Protein AF-0000000087120498 (afdb_homodimer)

Structure (mmCIF, N/CA/C/O backbone):
data_AF-0000000087120498-model_v1
#
loop_
_entity.id
_entity.type
_entity.pdbx_description
1 polymer 'N-acetyltransferase domain-containing protein'
#
loop_
_atom_site.group_PDB
_atom_site.id
_atom_site.type_symbol
_atom_site.label_atom_id
_atom_site.label_alt_id
_atom_site.label_comp_id
_atom_site.label_asym_id
_atom_site.label_entity_id
_atom_site.label_seq_id
_atom_site.pdbx_PDB_ins_code
_atom_site.Cartn_x
_atom_site.Cartn_y
_atom_site.Cartn_z
_atom_site.occupancy
_atom_site.B_iso_or_equiv
_atom_site.auth_seq_id
_atom_site.auth_comp_id
_atom_site.auth_asym_id
_atom_site.auth_atom_id
_atom_site.pdbx_PDB_model_num
ATOM 1 N N . MET A 1 1 ? 35.656 19.844 -9.898 1 31.48 1 MET A N 1
ATOM 2 C CA . MET A 1 1 ? 34.5 20.266 -9.133 1 31.48 1 MET A CA 1
ATOM 3 C C . MET A 1 1 ? 33.25 19.516 -9.578 1 31.48 1 MET A C 1
ATOM 5 O O . MET A 1 1 ? 32.812 19.641 -10.719 1 31.48 1 MET A O 1
ATOM 9 N N . THR A 1 2 ? 33 18.234 -9.344 1 41.09 2 THR A N 1
ATOM 10 C CA . THR A 1 2 ? 31.953 17.312 -9.797 1 41.09 2 THR A CA 1
ATOM 11 C C . THR A 1 2 ? 30.562 17.953 -9.664 1 41.09 2 THR A C 1
ATOM 13 O O . THR A 1 2 ? 30.156 18.344 -8.57 1 41.09 2 THR A O 1
ATOM 16 N N . THR A 1 3 ? 30.062 18.797 -10.43 1 45.28 3 THR A N 1
ATOM 17 C CA . THR A 1 3 ? 28.922 19.719 -10.445 1 45.28 3 THR A CA 1
ATOM 18 C C . THR A 1 3 ? 27.641 19 -10.062 1 45.28 3 THR A C 1
ATOM 20 O O . THR A 1 3 ? 27.172 18.125 -10.797 1 45.28 3 THR A O 1
ATOM 23 N N . ASP A 1 4 ? 27.391 18.609 -8.805 1 54.69 4 ASP A N 1
ATOM 24 C CA . ASP A 1 4 ? 26.25 17.938 -8.188 1 54.69 4 ASP A CA 1
ATOM 25 C C . ASP A 1 4 ? 24.922 18.531 -8.695 1 54.69 4 ASP A C 1
ATOM 27 O O . ASP A 1 4 ? 24.688 19.734 -8.547 1 54.69 4 ASP A O 1
ATOM 31 N N . THR A 1 5 ? 24.547 18.219 -9.789 1 66.06 5 THR A N 1
ATOM 32 C CA . THR A 1 5 ? 23.281 18.719 -10.352 1 66.06 5 THR A CA 1
ATOM 33 C C . THR A 1 5 ? 22.234 18.891 -9.266 1 66.06 5 THR A C 1
ATOM 35 O O . THR A 1 5 ? 21.906 17.938 -8.562 1 66.06 5 THR A O 1
ATOM 38 N N . PRO A 1 6 ? 21.875 20.141 -9.008 1 76.88 6 PRO A N 1
ATOM 39 C CA . PRO A 1 6 ? 20.953 20.422 -7.898 1 76.88 6 PRO A CA 1
ATOM 40 C C . PRO A 1 6 ? 19.641 19.656 -8.016 1 76.88 6 PRO A C 1
ATOM 42 O O . PRO A 1 6 ? 19.172 19.406 -9.125 1 76.88 6 PRO A O 1
ATOM 45 N N . VAL A 1 7 ? 19.234 19 -6.953 1 84.75 7 VAL A N 1
ATOM 46 C CA . VAL A 1 7 ? 17.906 18.391 -6.867 1 84.75 7 VAL A CA 1
ATOM 47 C C . VAL A 1 7 ? 16.828 19.469 -6.816 1 84.75 7 VAL A C 1
ATOM 49 O O . VAL A 1 7 ? 16.891 20.375 -5.996 1 84.75 7 VAL A O 1
ATOM 52 N N . GLN A 1 8 ? 15.977 19.469 -7.793 1 92.38 8 GLN A N 1
ATOM 53 C CA . GLN A 1 8 ? 14.828 20.359 -7.793 1 92.38 8 GLN A CA 1
ATOM 54 C C . GLN A 1 8 ? 13.586 19.672 -7.246 1 92.38 8 GLN A C 1
ATOM 56 O O . GLN A 1 8 ? 13.273 18.547 -7.645 1 92.38 8 GLN A O 1
ATOM 61 N N . VAL A 1 9 ? 12.891 20.328 -6.328 1 96.25 9 VAL A N 1
ATOM 62 C CA . VAL A 1 9 ? 11.68 19.766 -5.742 1 96.25 9 VAL A CA 1
ATOM 63 C C . VAL A 1 9 ? 10.469 20.609 -6.129 1 96.25 9 VAL A C 1
ATOM 65 O O . VAL A 1 9 ? 10.5 21.844 -6.012 1 96.25 9 VAL A O 1
ATOM 68 N N . THR A 1 10 ? 9.5 20.047 -6.68 1 97.5 10 THR A N 1
ATOM 69 C CA . THR A 1 10 ? 8.227 20.688 -6.98 1 97.5 10 THR A CA 1
ATOM 70 C C . THR A 1 10 ? 7.07 19.938 -6.332 1 97.5 10 THR A C 1
ATOM 72 O O . THR A 1 10 ? 7.211 18.766 -5.969 1 97.5 10 THR A O 1
ATOM 75 N N . VAL A 1 11 ? 5.98 20.594 -6.059 1 98.75 11 VAL A N 1
ATOM 76 C CA . VAL A 1 11 ? 4.785 19.984 -5.492 1 98.75 11 VAL A CA 1
ATOM 77 C C . VAL A 1 11 ? 3.656 20 -6.516 1 98.75 11 VAL A C 1
ATOM 79 O O . VAL A 1 11 ? 3.449 21 -7.203 1 98.75 11 VAL A O 1
ATOM 82 N N . ARG A 1 12 ? 2.998 18.938 -6.668 1 98.75 12 ARG A N 1
ATOM 83 C CA . ARG A 1 12 ? 1.86 18.859 -7.582 1 98.75 12 ARG A CA 1
ATOM 84 C C . ARG A 1 12 ? 0.748 17.984 -6.992 1 98.75 12 ARG A C 1
ATOM 86 O O . ARG A 1 12 ? 0.927 17.375 -5.941 1 98.75 12 ARG A O 1
ATOM 93 N N . GLN A 1 13 ? -0.377 18 -7.703 1 98.75 13 GLN A N 1
ATOM 94 C CA . GLN A 1 13 ? -1.522 17.188 -7.328 1 98.75 13 GLN A CA 1
ATOM 95 C C . GLN A 1 13 ? -1.186 15.695 -7.414 1 98.75 13 GLN A C 1
ATOM 97 O O . GLN A 1 13 ? -0.535 15.258 -8.367 1 98.75 13 GLN A O 1
ATOM 102 N N . TYR A 1 14 ? -1.675 14.953 -6.434 1 98.69 14 TYR A N 1
ATOM 103 C CA . TYR A 1 14 ? -1.582 13.5 -6.469 1 98.69 14 TYR A CA 1
ATOM 104 C C . TYR A 1 14 ? -2.295 12.938 -7.695 1 98.69 14 TYR A C 1
ATOM 106 O O . TYR A 1 14 ? -3.357 13.43 -8.086 1 98.69 14 TYR A O 1
ATOM 114 N N . ARG A 1 15 ? -1.697 11.898 -8.297 1 98.31 15 ARG A N 1
ATOM 115 C CA . ARG A 1 15 ? -2.312 11.062 -9.32 1 98.31 15 ARG A CA 1
ATOM 116 C C . ARG A 1 15 ? -2.273 9.594 -8.93 1 98.31 15 ARG A C 1
ATOM 118 O O . ARG A 1 15 ? -1.342 9.148 -8.258 1 98.31 15 ARG A O 1
ATOM 125 N N . PRO A 1 16 ? -3.266 8.82 -9.422 1 97.69 16 PRO A N 1
ATOM 126 C CA . PRO A 1 16 ? -3.318 7.41 -9.039 1 97.69 16 PRO A CA 1
ATOM 127 C C . PRO A 1 16 ? -2.021 6.668 -9.344 1 97.69 16 PRO A C 1
ATOM 129 O O . PRO A 1 16 ? -1.648 5.742 -8.625 1 97.69 16 PRO A O 1
ATOM 132 N N . GLU A 1 17 ? -1.26 7.09 -10.328 1 97.81 17 GLU A N 1
ATOM 133 C CA . GLU A 1 17 ? -0.013 6.43 -10.703 1 97.81 17 GLU A CA 1
ATOM 134 C C . GLU A 1 17 ? 1.067 6.648 -9.648 1 97.81 17 GLU A C 1
ATOM 136 O O . GLU A 1 17 ? 2.104 5.984 -9.664 1 97.81 17 GLU A O 1
ATOM 141 N N . ASP A 1 18 ? 0.826 7.555 -8.711 1 98.62 18 ASP A N 1
ATOM 142 C CA . ASP A 1 18 ? 1.783 7.855 -7.652 1 98.62 18 ASP A CA 1
ATOM 143 C C . ASP A 1 18 ? 1.666 6.852 -6.508 1 98.62 18 ASP A C 1
ATOM 145 O O . ASP A 1 18 ? 2.514 6.82 -5.613 1 98.62 18 ASP A O 1
ATOM 149 N N . HIS A 1 19 ? 0.674 6.031 -6.512 1 98.69 19 HIS A N 1
ATOM 150 C CA . HIS A 1 19 ? 0.199 5.387 -5.293 1 98.69 19 HIS A CA 1
ATOM 151 C C . HIS A 1 19 ? 1.227 4.398 -4.754 1 98.69 19 HIS A C 1
ATOM 153 O O . HIS A 1 19 ? 1.364 4.234 -3.539 1 98.69 19 HIS A O 1
ATOM 159 N N . ALA A 1 20 ? 1.965 3.748 -5.625 1 98.62 20 ALA A N 1
ATOM 160 C CA . ALA A 1 20 ? 2.979 2.812 -5.145 1 98.62 20 ALA A CA 1
ATOM 161 C C . ALA A 1 20 ? 4.016 3.521 -4.277 1 98.62 20 ALA A C 1
ATOM 163 O O . ALA A 1 20 ? 4.363 3.043 -3.197 1 98.62 20 ALA A O 1
ATOM 164 N N . THR A 1 21 ? 4.469 4.66 -4.762 1 98.31 21 THR A N 1
ATOM 165 C CA . THR A 1 21 ? 5.48 5.41 -4.027 1 98.31 21 THR A CA 1
ATOM 166 C C . THR A 1 21 ? 4.887 6.031 -2.766 1 98.31 21 THR A C 1
ATOM 168 O O . THR A 1 21 ? 5.539 6.066 -1.72 1 98.31 21 THR A O 1
ATOM 171 N N . VAL A 1 22 ? 3.678 6.508 -2.828 1 98.56 22 VAL A N 1
ATOM 172 C CA . VAL A 1 22 ? 2.971 7.039 -1.669 1 98.56 22 VAL A CA 1
ATOM 173 C C . VAL A 1 22 ? 2.865 5.965 -0.589 1 98.56 22 VAL A C 1
ATOM 175 O O . VAL A 1 22 ? 3.148 6.227 0.583 1 98.56 22 VAL A O 1
ATOM 178 N N . THR A 1 23 ? 2.502 4.734 -1.027 1 98.75 23 THR A N 1
ATOM 179 C CA . THR A 1 23 ? 2.42 3.602 -0.111 1 98.75 23 THR A CA 1
ATOM 180 C C . THR A 1 23 ? 3.773 3.336 0.545 1 98.75 23 THR A C 1
ATOM 182 O O . THR A 1 23 ? 3.857 3.184 1.766 1 98.75 23 THR A O 1
ATOM 185 N N . LYS A 1 24 ? 4.809 3.326 -0.224 1 98.5 24 LYS A N 1
ATOM 186 C CA . LYS A 1 24 ? 6.156 3.049 0.269 1 98.5 24 LYS A CA 1
ATOM 187 C C . LYS A 1 24 ? 6.602 4.105 1.277 1 98.5 24 LYS A C 1
ATOM 189 O O . LYS A 1 24 ? 7.086 3.771 2.359 1 98.5 24 LYS A O 1
ATOM 194 N N . ILE A 1 25 ? 6.426 5.359 0.95 1 98.25 25 ILE A N 1
ATOM 195 C CA . ILE A 1 25 ? 6.816 6.453 1.83 1 98.25 25 ILE A CA 1
ATOM 196 C C . ILE A 1 25 ? 6.027 6.371 3.135 1 98.25 25 ILE A C 1
ATOM 198 O O . ILE A 1 25 ? 6.586 6.547 4.219 1 98.25 25 ILE A O 1
ATOM 202 N N . PHE A 1 26 ? 4.707 6.074 3.039 1 98.56 26 PHE A N 1
ATOM 203 C CA . PHE A 1 26 ? 3.855 5.98 4.215 1 98.56 26 PHE A CA 1
ATOM 204 C C . PHE A 1 26 ? 4.348 4.883 5.152 1 98.56 26 PHE A C 1
ATOM 206 O O . PHE A 1 26 ? 4.551 5.125 6.344 1 98.56 26 PHE A O 1
ATOM 213 N N . ILE A 1 27 ? 4.617 3.711 4.605 1 98 27 ILE A N 1
ATOM 214 C CA . ILE A 1 27 ? 5.031 2.559 5.398 1 98 27 ILE A CA 1
ATOM 215 C C . ILE A 1 27 ? 6.367 2.852 6.078 1 98 27 ILE A C 1
ATOM 217 O O . ILE A 1 27 ? 6.504 2.684 7.293 1 98 27 ILE A O 1
ATOM 221 N N . GLU A 1 28 ? 7.32 3.314 5.336 1 96.12 28 GLU A N 1
ATOM 222 C CA . GLU A 1 28 ? 8.672 3.537 5.844 1 96.12 28 GLU A CA 1
ATOM 223 C C . GLU A 1 28 ? 8.695 4.656 6.883 1 96.12 28 GLU A C 1
ATOM 225 O O . GLU A 1 28 ? 9.492 4.629 7.816 1 96.12 28 GLU A O 1
ATOM 230 N N . SER A 1 29 ? 7.812 5.582 6.688 1 94.69 29 SER A N 1
ATOM 231 C CA . SER A 1 29 ? 7.75 6.699 7.625 1 94.69 29 SER A CA 1
ATOM 232 C C . SER A 1 29 ? 7.016 6.305 8.906 1 94.69 29 SER A C 1
ATOM 234 O O . SER A 1 29 ? 7.461 6.629 10.008 1 94.69 29 SER A O 1
ATOM 236 N N . LEU A 1 30 ? 5.871 5.586 8.82 1 93 30 LEU A N 1
ATOM 237 C CA . LEU A 1 30 ? 5.039 5.246 9.969 1 93 30 LEU A CA 1
ATOM 238 C C . LEU A 1 30 ? 5.762 4.281 10.906 1 93 30 LEU A C 1
ATOM 240 O O . LEU A 1 30 ? 5.648 4.387 12.125 1 93 30 LEU A O 1
ATOM 244 N N . ILE A 1 31 ? 6.555 3.346 10.359 1 85.06 31 ILE A N 1
ATOM 245 C CA . ILE A 1 31 ? 7.207 2.33 11.18 1 85.06 31 ILE A CA 1
ATOM 246 C C . ILE A 1 31 ? 8.336 2.965 11.984 1 85.06 31 ILE A C 1
ATOM 248 O O . ILE A 1 31 ? 8.773 2.406 12.992 1 85.06 31 ILE A O 1
ATOM 252 N N . ALA A 1 32 ? 8.789 4.098 11.586 1 82.69 32 ALA A N 1
ATOM 253 C CA . ALA A 1 32 ? 9.906 4.773 12.234 1 82.69 32 ALA A CA 1
ATOM 254 C C . ALA A 1 32 ? 9.422 5.672 13.367 1 82.69 32 ALA A C 1
ATOM 256 O O . ALA A 1 32 ? 10.227 6.203 14.141 1 82.69 32 ALA A O 1
ATOM 257 N N . VAL A 1 33 ? 8.125 5.77 13.555 1 83.81 33 VAL A N 1
ATOM 258 C CA . VAL A 1 33 ? 7.566 6.785 14.43 1 83.81 33 VAL A CA 1
ATOM 259 C C . VAL A 1 33 ? 7.734 6.363 15.891 1 83.81 33 VAL A C 1
ATOM 261 O O . VAL A 1 33 ? 7.789 7.207 16.781 1 83.81 33 VAL A O 1
ATOM 264 N N . ASP A 1 34 ? 7.672 5.012 16.094 1 85.81 34 ASP A N 1
ATOM 265 C CA . ASP A 1 34 ? 7.699 4.488 17.469 1 85.81 34 ASP A CA 1
ATOM 266 C C . ASP A 1 34 ? 8.578 3.244 17.562 1 85.81 34 ASP A C 1
ATOM 268 O O . ASP A 1 34 ? 8.391 2.285 16.812 1 85.81 34 ASP A O 1
ATOM 272 N N . GLU A 1 35 ? 9.492 3.209 18.516 1 82 35 GLU A N 1
ATOM 273 C CA . GLU A 1 35 ? 10.398 2.078 18.672 1 82 35 GLU A CA 1
ATOM 274 C C . GLU A 1 35 ? 9.922 1.135 19.781 1 82 35 GLU A C 1
ATOM 276 O O . GLU A 1 35 ? 10.539 0.094 20.016 1 82 35 GLU A O 1
ATOM 281 N N . ASN A 1 36 ? 8.883 1.576 20.438 1 86.94 36 ASN A N 1
ATOM 282 C CA . ASN A 1 36 ? 8.344 0.733 21.5 1 86.94 36 ASN A CA 1
ATOM 283 C C . ASN A 1 36 ? 7.699 -0.531 20.938 1 86.94 36 ASN A C 1
ATOM 285 O O . ASN A 1 36 ? 6.605 -0.475 20.375 1 86.94 36 ASN A O 1
ATOM 289 N N . LEU A 1 37 ? 8.219 -1.671 21.156 1 85.31 37 LEU A N 1
ATOM 290 C CA . LEU A 1 37 ? 7.801 -2.939 20.562 1 85.31 37 LEU A CA 1
ATOM 291 C C . LEU A 1 37 ? 6.512 -3.439 21.219 1 85.31 37 LEU A C 1
ATOM 293 O O . LEU A 1 37 ? 5.785 -4.238 20.609 1 85.31 37 LEU A O 1
ATOM 297 N N . GLU A 1 38 ? 6.359 -2.906 22.484 1 88 38 GLU A N 1
ATOM 298 C CA . GLU A 1 38 ? 5.184 -3.363 23.219 1 88 38 GLU A CA 1
ATOM 299 C C . GLU A 1 38 ? 3.898 -3.027 22.469 1 88 38 GLU A C 1
ATOM 301 O O . GLU A 1 38 ? 2.928 -3.783 22.516 1 88 38 GLU A O 1
ATOM 306 N N . TYR A 1 39 ? 3.902 -1.906 21.781 1 89.62 39 TYR A N 1
ATOM 307 C CA . TYR A 1 39 ? 2.676 -1.436 21.141 1 89.62 39 TYR A CA 1
ATOM 308 C C . TYR A 1 39 ? 2.793 -1.477 19.625 1 89.62 39 TYR A C 1
ATOM 310 O O . TYR A 1 39 ? 2.039 -0.801 18.922 1 89.62 39 TYR A O 1
ATOM 318 N N . ARG A 1 40 ? 3.689 -2.264 19.141 1 88.81 40 ARG A N 1
ATOM 319 C CA . ARG A 1 40 ? 3.906 -2.416 17.719 1 88.81 40 ARG A CA 1
ATOM 320 C C . ARG A 1 40 ? 2.621 -2.842 17.016 1 88.81 40 ARG A C 1
ATOM 322 O O . ARG A 1 40 ? 2.363 -2.432 15.875 1 88.81 40 ARG A O 1
ATOM 329 N N . TYR A 1 41 ? 1.82 -3.658 17.656 1 87.75 41 TYR A N 1
ATOM 330 C CA . TYR A 1 41 ? 0.59 -4.176 17.078 1 87.75 41 TYR A CA 1
ATOM 331 C C . TYR A 1 41 ? -0.385 -3.043 16.766 1 87.75 41 TYR A C 1
ATOM 333 O O . TYR A 1 41 ? -1.146 -3.115 15.797 1 87.75 41 TYR A O 1
ATOM 341 N N . LEU A 1 42 ? -0.431 -1.979 17.547 1 91.75 42 LEU A N 1
ATOM 342 C CA . LEU A 1 42 ? -1.304 -0.832 17.312 1 91.75 42 LEU A CA 1
ATOM 343 C C . LEU A 1 42 ? -0.917 -0.1 16.031 1 91.75 42 LEU A C 1
ATOM 345 O O . LEU A 1 42 ? -1.784 0.273 15.242 1 91.75 42 LEU A O 1
ATOM 349 N N . TRP A 1 43 ? 0.367 0.032 15.82 1 92.25 43 TRP A N 1
ATOM 350 C CA . TRP A 1 43 ? 0.873 0.724 14.633 1 92.25 43 TRP A CA 1
ATOM 351 C C . TRP A 1 43 ? 0.637 -0.105 13.375 1 92.25 43 TRP A C 1
ATOM 353 O O . TRP A 1 43 ? 0.331 0.442 12.312 1 92.25 43 TRP A O 1
ATOM 363 N N . GLU A 1 44 ? 0.819 -1.391 13.531 1 91.56 44 GLU A N 1
ATOM 364 C CA . GLU A 1 44 ? 0.551 -2.285 12.414 1 91.56 44 GLU A CA 1
ATOM 365 C C . GLU A 1 44 ? -0.922 -2.246 12.016 1 91.56 44 GLU A C 1
ATOM 367 O O . GLU A 1 44 ? -1.249 -2.227 10.828 1 91.56 44 GLU A O 1
ATOM 372 N N . GLU A 1 45 ? -1.782 -2.191 13.023 1 92.75 45 GLU A N 1
ATOM 373 C CA . GLU A 1 45 ? -3.213 -2.072 12.758 1 92.75 45 GLU A CA 1
ATOM 374 C C . GLU A 1 45 ? -3.539 -0.743 12.078 1 92.75 45 GLU A C 1
ATOM 376 O O . GLU A 1 45 ? -4.344 -0.695 11.148 1 92.75 45 GLU A O 1
ATOM 381 N N . ARG A 1 46 ? -2.957 0.265 12.539 1 94.38 46 ARG A N 1
ATOM 382 C CA . ARG A 1 46 ? -3.156 1.587 11.953 1 94.38 46 ARG A CA 1
ATOM 383 C C . ARG A 1 46 ? -2.676 1.622 10.5 1 94.38 46 ARG A C 1
ATOM 385 O O . ARG A 1 46 ? -3.354 2.17 9.633 1 94.38 46 ARG A O 1
ATOM 392 N N . LEU A 1 47 ? -1.501 1.043 10.266 1 96 47 LEU A N 1
ATOM 393 C CA . LEU A 1 47 ? -0.929 0.98 8.922 1 96 47 LEU A CA 1
ATOM 394 C C . LEU A 1 47 ? -1.878 0.275 7.961 1 96 47 LEU A C 1
ATOM 396 O O . LEU A 1 47 ? -2.199 0.81 6.898 1 96 47 LEU A O 1
ATOM 400 N N . ARG A 1 48 ? -2.363 -0.894 8.359 1 96 48 ARG A N 1
ATOM 401 C CA . ARG A 1 48 ? -3.285 -1.651 7.52 1 96 48 ARG A CA 1
ATOM 402 C C . ARG A 1 48 ? -4.586 -0.883 7.301 1 96 48 ARG A C 1
ATOM 404 O O . ARG A 1 48 ? -5.09 -0.817 6.18 1 96 48 ARG A O 1
ATOM 411 N N . GLY A 1 49 ? -5.109 -0.334 8.398 1 97 49 GLY A N 1
ATOM 412 C CA . GLY A 1 49 ? -6.34 0.438 8.312 1 97 49 GLY A CA 1
ATOM 413 C C . GLY A 1 49 ? -6.238 1.619 7.363 1 97 49 GLY A C 1
ATOM 414 O O . GLY A 1 49 ? -7.109 1.817 6.512 1 97 49 GLY A O 1
ATOM 415 N N . ASP A 1 50 ? -5.176 2.383 7.512 1 97.75 50 ASP A N 1
ATOM 416 C CA . ASP A 1 50 ? -4.996 3.576 6.691 1 97.75 50 ASP A CA 1
ATOM 417 C C . ASP A 1 50 ? -4.832 3.207 5.219 1 97.75 50 ASP A C 1
ATOM 419 O O . ASP A 1 50 ? -5.418 3.854 4.344 1 97.75 50 ASP A O 1
ATOM 423 N N . LEU A 1 51 ? -4.062 2.145 4.906 1 98.31 51 LEU A N 1
ATOM 424 C CA . LEU A 1 51 ? -3.768 1.746 3.535 1 98.31 51 LEU A CA 1
ATOM 425 C C . LEU A 1 51 ? -5 1.137 2.871 1 98.31 51 LEU A C 1
ATOM 427 O O . LEU A 1 51 ? -5.074 1.068 1.643 1 98.31 51 LEU A O 1
ATOM 431 N N . THR A 1 52 ? -6.004 0.685 3.65 1 98.06 52 THR A N 1
ATOM 432 C CA . THR A 1 52 ? -7.148 -0.003 3.062 1 98.06 52 THR A CA 1
ATOM 433 C C . THR A 1 52 ? -8.414 0.849 3.18 1 98.06 52 THR A C 1
ATOM 435 O O . THR A 1 52 ? -9.5 0.4 2.83 1 98.06 52 THR A O 1
ATOM 438 N N . THR A 1 53 ? -8.328 2.043 3.715 1 97.38 53 THR A N 1
ATOM 439 C CA . THR A 1 53 ? -9.477 2.936 3.791 1 97.38 53 THR A CA 1
ATOM 440 C C . THR A 1 53 ? -9.18 4.262 3.096 1 97.38 53 THR A C 1
ATOM 442 O O . THR A 1 53 ? -9.25 4.355 1.869 1 97.38 53 THR A O 1
ATOM 445 N N . ASP A 1 54 ? -8.523 5.191 3.832 1 96.81 54 ASP A N 1
ATOM 446 C CA . ASP A 1 54 ? -8.391 6.531 3.264 1 96.81 54 ASP A CA 1
ATOM 447 C C . ASP A 1 54 ? -7.371 6.547 2.127 1 96.81 54 ASP A C 1
ATOM 449 O O . ASP A 1 54 ? -7.633 7.113 1.063 1 96.81 54 ASP A O 1
ATOM 453 N N . LEU A 1 55 ? -6.199 5.84 2.324 1 98.19 55 LEU A N 1
ATOM 454 C CA . LEU A 1 55 ? -5.18 5.855 1.282 1 98.19 55 LEU A CA 1
ATOM 455 C C . LEU A 1 55 ? -5.566 4.938 0.129 1 98.19 55 LEU A C 1
ATOM 457 O O . LEU A 1 55 ? -4.988 5.023 -0.958 1 98.19 55 LEU A O 1
ATOM 461 N N . ALA A 1 56 ? -6.574 4.078 0.381 1 97.94 56 ALA A N 1
ATOM 462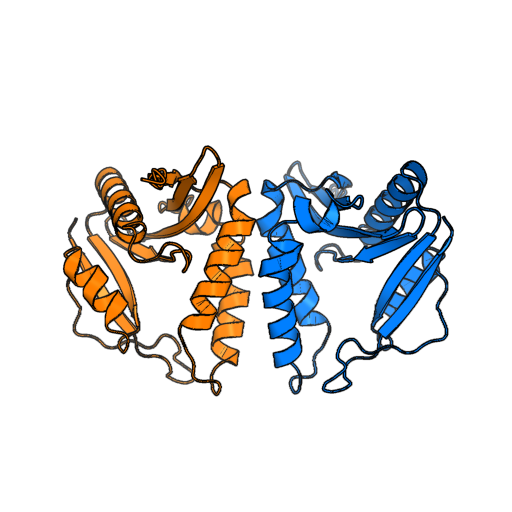 C CA . ALA A 1 56 ? -7.039 3.193 -0.686 1 97.94 56 ALA A CA 1
ATOM 463 C C . ALA A 1 56 ? -7.863 3.963 -1.715 1 97.94 56 ALA A C 1
ATOM 465 O O . ALA A 1 56 ? -8.062 3.49 -2.836 1 97.94 56 ALA A O 1
ATOM 466 N N . ASP A 1 57 ? -8.422 5.062 -1.342 1 97.62 57 ASP A N 1
ATOM 467 C CA . ASP A 1 57 ? -9.234 5.922 -2.199 1 97.62 57 ASP A CA 1
ATOM 468 C C . ASP A 1 57 ? -9.094 7.387 -1.803 1 97.62 57 ASP A C 1
ATOM 470 O O . ASP A 1 57 ? -9.992 7.965 -1.195 1 97.62 57 ASP A O 1
ATOM 474 N N . ILE A 1 58 ? -8.023 7.984 -2.262 1 98.31 58 ILE A N 1
ATOM 475 C CA . ILE A 1 58 ? -7.641 9.336 -1.867 1 98.31 58 ILE A CA 1
ATOM 476 C C . ILE A 1 58 ? -8.641 10.344 -2.436 1 98.31 58 ILE A C 1
ATOM 478 O O . ILE A 1 58 ? -8.969 11.336 -1.784 1 98.31 58 ILE A O 1
ATOM 482 N N . GLU A 1 59 ? -9.117 10.078 -3.627 1 97.69 59 GLU A N 1
ATOM 483 C CA . GLU A 1 59 ? -10.164 10.93 -4.191 1 97.69 59 GLU A CA 1
ATOM 484 C C . GLU A 1 59 ? -11.375 11 -3.268 1 97.69 59 GLU A C 1
ATOM 486 O O . GLU A 1 59 ? -11.844 12.094 -2.934 1 97.69 59 GLU A O 1
ATOM 491 N N . ALA A 1 60 ? -11.82 9.875 -2.787 1 97.44 60 ALA A N 1
ATOM 492 C CA . ALA A 1 60 ? -13.023 9.82 -1.967 1 97.44 60 ALA A CA 1
ATOM 493 C C . ALA A 1 60 ? -12.758 10.336 -0.557 1 97.44 60 ALA A C 1
ATOM 495 O O . ALA A 1 60 ? -13.625 10.945 0.067 1 97.44 60 ALA A O 1
ATOM 496 N N . SER A 1 61 ? -11.602 10.117 -0.051 1 97.81 61 SER A N 1
ATOM 497 C CA . SER A 1 61 ? -11.312 10.414 1.349 1 97.81 61 SER A CA 1
ATOM 498 C C . SER A 1 61 ? -10.891 11.875 1.528 1 97.81 61 SER A C 1
ATOM 500 O O . SER A 1 61 ? -11.141 12.469 2.58 1 97.81 61 SER A O 1
ATOM 502 N N . HIS A 1 62 ? -10.25 12.453 0.523 1 98.25 62 HIS A N 1
ATOM 503 C CA . HIS A 1 62 ? -9.648 13.766 0.705 1 98.25 62 HIS A CA 1
ATOM 504 C C . HIS A 1 62 ? -10.242 14.781 -0.267 1 98.25 62 HIS A C 1
ATOM 506 O O . HIS A 1 62 ? -10.773 15.812 0.153 1 98.25 62 HIS A O 1
ATOM 512 N N . VAL A 1 63 ? -10.289 14.445 -1.506 1 98.12 63 VAL A N 1
ATOM 513 C CA . VAL A 1 63 ? -10.555 15.438 -2.545 1 98.12 63 VAL A CA 1
ATOM 514 C C . VAL A 1 63 ? -12.055 15.711 -2.629 1 98.12 63 VAL A C 1
ATOM 516 O O . VAL A 1 63 ? -12.492 16.859 -2.494 1 98.12 63 VAL A O 1
ATOM 519 N N . ALA A 1 64 ? -12.844 14.656 -2.76 1 97.94 64 ALA A N 1
ATOM 520 C CA . ALA A 1 64 ? -14.281 14.781 -2.982 1 97.94 64 ALA A CA 1
ATOM 521 C C . ALA A 1 64 ? -14.953 15.531 -1.835 1 97.94 64 ALA A C 1
ATOM 523 O O . ALA A 1 64 ? -15.828 16.359 -2.062 1 97.94 64 ALA A O 1
ATOM 524 N N . PRO A 1 65 ? -14.547 15.359 -0.59 1 97.81 65 PRO A N 1
ATOM 525 C CA . PRO A 1 65 ? -15.195 16.062 0.519 1 97.81 65 PRO A CA 1
ATOM 526 C C . PRO A 1 65 ? -14.734 17.516 0.645 1 97.81 65 PRO A C 1
ATOM 528 O O . PRO A 1 65 ? -15.125 18.203 1.586 1 97.81 65 PRO A O 1
ATOM 531 N N . GLY A 1 66 ? -13.773 17.891 -0.171 1 98.31 66 GLY A N 1
ATOM 532 C CA . GLY A 1 66 ? -13.414 19.297 -0.19 1 98.31 66 GLY A CA 1
ATOM 533 C C . GLY A 1 66 ? -11.984 19.547 0.26 1 98.31 66 GLY A C 1
ATOM 534 O O . GLY A 1 66 ? -11.547 20.703 0.342 1 98.31 66 GLY A O 1
ATOM 535 N N . GLY A 1 67 ? -11.273 18.484 0.637 1 98.75 67 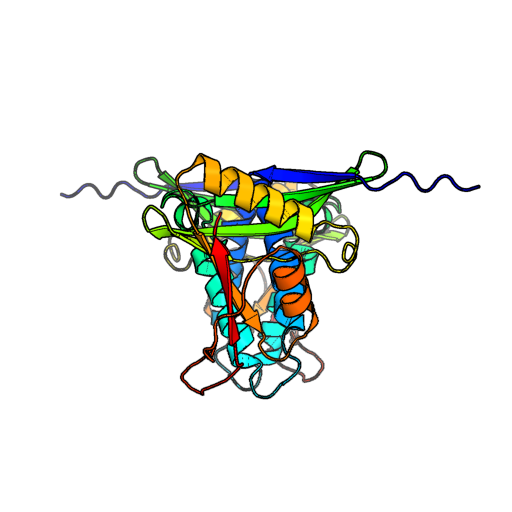GLY A N 1
ATOM 536 C CA . GLY A 1 67 ? -9.852 18.578 0.904 1 98.75 67 GLY A CA 1
ATOM 537 C C . GLY A 1 67 ? -8.992 18.359 -0.327 1 98.75 67 GLY A C 1
ATOM 538 O O . GLY A 1 67 ? -9.406 18.688 -1.443 1 98.75 67 GLY A O 1
ATOM 539 N N . ASN A 1 68 ? -7.766 17.891 -0.091 1 98.88 68 ASN A N 1
ATOM 540 C CA . ASN A 1 68 ? -6.852 17.672 -1.206 1 98.88 68 ASN A CA 1
ATOM 541 C C .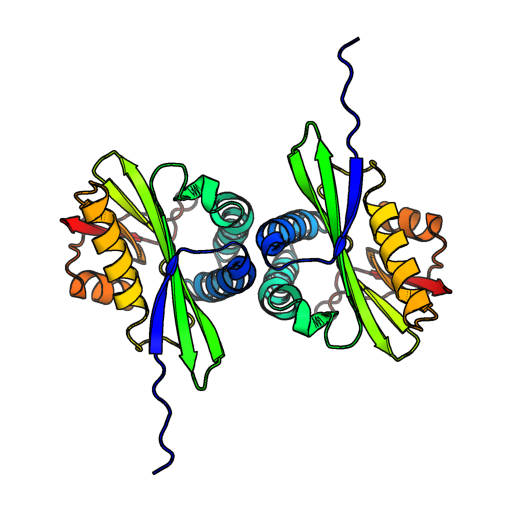 ASN A 1 68 ? -5.656 16.812 -0.795 1 98.88 68 ASN A C 1
ATOM 543 O O . ASN A 1 68 ? -5.527 16.453 0.373 1 98.88 68 ASN A O 1
ATOM 547 N N . PHE A 1 69 ? -4.891 16.453 -1.75 1 98.94 69 PHE A N 1
ATOM 548 C CA . PHE A 1 69 ? -3.723 15.609 -1.539 1 98.94 69 PHE A CA 1
ATOM 549 C C . PHE A 1 69 ? -2.641 15.906 -2.568 1 98.94 69 PHE A C 1
ATOM 551 O O . PHE A 1 69 ? -2.914 15.953 -3.77 1 98.94 69 PHE A O 1
ATOM 558 N N . TRP A 1 70 ? -1.412 16.188 -2.072 1 98.94 70 TRP A N 1
ATOM 559 C CA . TRP A 1 70 ? -0.31 16.562 -2.951 1 98.94 70 TRP A CA 1
ATOM 560 C C . TRP A 1 70 ? 0.881 15.625 -2.762 1 98.94 70 TRP A C 1
ATOM 562 O O . TRP A 1 70 ? 1.014 14.984 -1.718 1 98.94 70 TRP A O 1
ATOM 572 N N . VAL A 1 71 ? 1.704 15.586 -3.781 1 98.94 71 VAL A N 1
ATOM 573 C CA . VAL A 1 71 ? 2.99 14.898 -3.688 1 98.94 71 VAL A CA 1
ATOM 574 C C . VAL A 1 71 ? 4.113 15.867 -4.059 1 98.94 71 VAL A C 1
ATOM 576 O O . VAL A 1 71 ? 3.906 16.797 -4.832 1 98.94 71 VAL A O 1
ATOM 579 N N . ALA A 1 72 ? 5.227 15.703 -3.428 1 98.81 72 ALA A N 1
ATOM 580 C CA . ALA A 1 72 ? 6.461 16.375 -3.818 1 98.81 72 ALA A CA 1
ATOM 581 C C . ALA A 1 72 ? 7.281 15.516 -4.773 1 98.81 72 ALA A C 1
ATOM 583 O O . ALA A 1 72 ? 7.441 14.312 -4.547 1 98.81 72 ALA A O 1
ATOM 584 N N . VAL A 1 73 ? 7.75 16.109 -5.836 1 98.25 73 VAL A N 1
ATOM 585 C CA . VAL A 1 73 ? 8.531 15.406 -6.848 1 98.25 73 VAL A CA 1
ATOM 586 C C . VAL A 1 73 ? 9.945 15.977 -6.902 1 98.25 73 VAL A C 1
ATOM 588 O O . VAL A 1 73 ? 10.125 17.188 -7.078 1 98.25 73 VAL A O 1
ATOM 591 N N . ALA A 1 74 ? 10.898 15.141 -6.66 1 97 74 ALA A N 1
ATOM 592 C CA . ALA A 1 74 ? 12.297 15.516 -6.836 1 97 74 ALA A CA 1
ATOM 593 C C . ALA A 1 74 ? 12.797 15.133 -8.227 1 97 74 ALA A C 1
ATOM 595 O O . ALA A 1 74 ? 12.547 14.023 -8.695 1 97 74 ALA A O 1
ATOM 596 N N . THR A 1 75 ? 13.398 16.031 -8.906 1 94.31 75 THR A N 1
ATOM 597 C CA . THR A 1 75 ? 13.984 15.781 -10.227 1 94.31 75 THR A CA 1
ATOM 598 C C . THR A 1 75 ? 15.492 15.961 -10.188 1 94.31 75 THR A C 1
ATOM 600 O O . THR A 1 75 ? 15.992 17 -9.742 1 94.31 75 THR A O 1
ATOM 603 N N . THR A 1 76 ? 16.219 14.875 -10.539 1 89.25 76 THR A N 1
ATOM 604 C CA . THR A 1 76 ? 17.672 14.898 -10.664 1 89.25 76 THR A CA 1
ATOM 605 C C . THR A 1 76 ? 18.125 14.281 -11.984 1 89.25 76 THR A C 1
ATOM 607 O O . THR A 1 76 ? 17.719 13.164 -12.312 1 89.25 76 THR A O 1
ATOM 610 N N . LYS A 1 77 ? 18.906 14.906 -12.75 1 89.81 77 LYS A N 1
ATOM 611 C CA . LYS A 1 77 ? 19.453 14.438 -14.023 1 89.81 77 LYS A CA 1
ATOM 612 C C . LYS A 1 77 ? 18.344 13.898 -14.93 1 89.81 77 LYS A C 1
ATOM 614 O O . LYS A 1 77 ? 18.469 12.805 -15.484 1 89.81 77 LYS A O 1
ATOM 619 N N . GLY A 1 78 ? 17.203 14.617 -14.805 1 88.44 78 GLY A N 1
ATOM 620 C CA . GLY A 1 78 ? 16.125 14.312 -15.719 1 88.44 78 GLY A CA 1
ATOM 621 C C . GLY A 1 78 ? 15.219 13.195 -15.211 1 88.44 78 GLY A C 1
ATOM 622 O O . GLY A 1 78 ? 14.219 12.859 -15.859 1 88.44 78 GLY A O 1
ATOM 623 N N . ILE A 1 79 ? 15.508 12.688 -14.109 1 90.88 79 ILE A N 1
ATOM 624 C CA . ILE A 1 79 ? 14.68 11.633 -13.539 1 90.88 79 ILE A CA 1
ATOM 625 C C . ILE A 1 79 ? 13.859 12.195 -12.383 1 90.88 79 ILE A C 1
ATOM 627 O O . ILE A 1 79 ? 14.398 12.82 -11.469 1 90.88 79 ILE A O 1
ATOM 631 N N . SER A 1 80 ? 12.578 12 -12.484 1 95.12 80 SER A N 1
ATOM 632 C CA . SER A 1 80 ? 11.672 12.508 -11.461 1 95.12 80 SER A CA 1
ATOM 633 C C . SER A 1 80 ? 11.102 11.375 -10.609 1 95.12 80 SER A C 1
ATOM 635 O O . SER A 1 80 ? 10.781 10.305 -11.133 1 95.12 80 SER A O 1
ATOM 637 N N . ARG A 1 81 ? 11.055 11.656 -9.359 1 94.94 81 ARG A N 1
ATOM 638 C CA . ARG A 1 81 ? 10.484 10.68 -8.438 1 94.94 81 ARG A CA 1
ATOM 639 C C . ARG A 1 81 ? 9.672 11.375 -7.344 1 94.94 81 ARG A C 1
ATOM 641 O O . ARG A 1 81 ? 10.062 12.438 -6.859 1 94.94 81 ARG A O 1
ATOM 648 N N . VAL A 1 82 ? 8.578 10.797 -6.93 1 98.31 82 VAL A N 1
ATOM 649 C CA . VAL A 1 82 ? 7.828 11.273 -5.773 1 98.31 82 VAL A CA 1
ATOM 650 C C . VAL A 1 82 ? 8.633 11.039 -4.5 1 98.31 82 VAL A C 1
ATOM 652 O O . VAL A 1 82 ? 9.141 9.938 -4.27 1 98.31 82 VAL A O 1
ATOM 655 N N . VAL A 1 83 ? 8.773 12.094 -3.629 1 98.38 83 VAL A N 1
ATOM 656 C CA . VAL A 1 83 ? 9.648 11.969 -2.471 1 98.38 83 VAL A CA 1
ATOM 657 C C . VAL A 1 83 ? 8.922 12.438 -1.215 1 98.38 83 VAL A C 1
ATOM 659 O O . VAL A 1 83 ? 9.5 12.461 -0.125 1 98.38 83 VAL A O 1
ATOM 662 N N . GLY A 1 84 ? 7.691 12.82 -1.331 1 98.75 84 GLY A N 1
ATOM 663 C CA . GLY A 1 84 ? 6.914 13.266 -0.186 1 98.75 84 GLY A CA 1
ATOM 664 C C . GLY A 1 84 ? 5.438 13.406 -0.488 1 98.75 84 GLY A C 1
ATOM 665 O O . GLY A 1 84 ? 5.023 13.32 -1.646 1 98.75 84 GLY A O 1
ATOM 666 N N . MET A 1 85 ? 4.676 13.57 0.573 1 98.88 85 MET A N 1
ATOM 667 C CA . MET A 1 85 ? 3.227 13.68 0.428 1 98.88 85 MET A CA 1
ATOM 668 C C . MET A 1 85 ? 2.629 14.516 1.551 1 98.88 85 MET A C 1
ATOM 670 O O . MET A 1 85 ? 3.236 14.664 2.613 1 98.88 85 MET A O 1
ATOM 674 N N . THR A 1 86 ? 1.5 15.078 1.332 1 98.94 86 THR A N 1
ATOM 675 C CA . THR A 1 86 ? 0.677 15.703 2.361 1 98.94 86 THR A CA 1
ATOM 676 C C . THR A 1 86 ? -0.79 15.734 1.938 1 98.94 86 THR A C 1
ATOM 678 O O . THR A 1 86 ? -1.097 15.789 0.746 1 98.94 86 THR A O 1
ATOM 681 N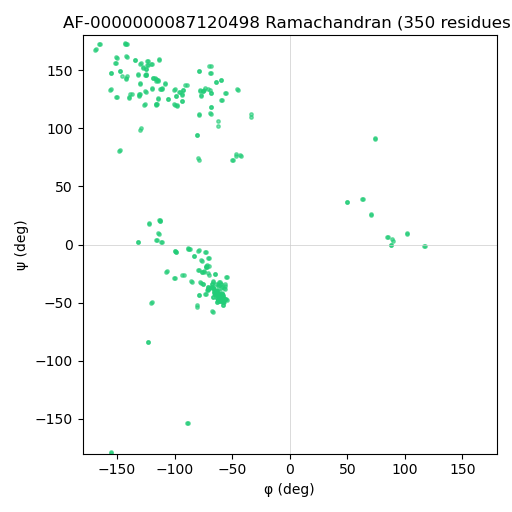 N . GLY A 1 87 ? -1.682 15.641 2.846 1 98.81 87 GLY A N 1
ATOM 682 C CA . GLY A 1 87 ? -3.115 15.703 2.605 1 98.81 87 GLY A CA 1
ATOM 683 C C . GLY A 1 87 ? -3.828 16.688 3.512 1 98.81 87 GLY A C 1
ATOM 684 O O . GLY A 1 87 ? -3.305 17.062 4.559 1 98.81 87 GLY A O 1
ATOM 685 N N . LEU A 1 88 ? -4.918 17.156 3.09 1 98.88 88 LEU A N 1
ATOM 686 C CA . LEU A 1 88 ? -5.809 18.031 3.852 1 98.88 88 LEU A CA 1
ATOM 687 C C . LEU A 1 88 ? -7.219 17.453 3.896 1 98.88 88 LEU A C 1
ATOM 689 O O . LEU A 1 88 ? -7.812 17.172 2.852 1 98.88 88 LEU A O 1
ATOM 693 N N . ILE A 1 89 ? -7.707 17.203 5.059 1 98.75 89 ILE A N 1
ATOM 694 C CA . ILE A 1 89 ? -9.109 16.859 5.273 1 98.75 89 ILE A CA 1
ATOM 695 C C . ILE A 1 89 ? -9.906 18.125 5.613 1 98.75 89 ILE A C 1
ATOM 697 O O . ILE A 1 89 ? -9.555 18.859 6.539 1 98.75 89 ILE A O 1
ATOM 701 N N . ARG A 1 90 ? -10.867 18.359 4.871 1 98.44 90 ARG A N 1
ATOM 702 C CA . ARG A 1 90 ? -11.727 19.484 5.203 1 98.44 90 ARG A CA 1
ATOM 703 C C . ARG A 1 90 ? -12.703 19.125 6.312 1 98.44 90 ARG A C 1
ATOM 705 O O . ARG A 1 90 ? -13.633 18.328 6.094 1 98.44 90 ARG A O 1
ATOM 712 N N . VAL A 1 91 ? -12.547 19.672 7.422 1 97.81 91 VAL A N 1
ATOM 713 C CA . VAL A 1 91 ? -13.352 19.312 8.586 1 97.81 91 VAL A CA 1
ATOM 714 C C . VAL A 1 91 ? -14.578 20.219 8.672 1 97.81 91 VAL A C 1
ATOM 716 O O . VAL A 1 91 ? -15.586 19.859 9.297 1 97.81 91 VAL A O 1
ATOM 719 N N . SER A 1 92 ? -14.508 21.391 8.141 1 98.06 92 SER A N 1
ATOM 720 C CA . SER A 1 92 ? -15.594 22.344 8 1 98.06 92 SER A CA 1
ATOM 721 C C . SER A 1 92 ? -15.344 23.312 6.852 1 98.06 92 SER A C 1
ATOM 723 O O . SER A 1 92 ? -14.352 23.188 6.133 1 98.06 92 SER A O 1
ATOM 725 N N . GLU A 1 93 ? -16.219 24.188 6.672 1 97.5 93 GLU A N 1
ATOM 726 C CA . GLU A 1 93 ? -16.062 25.156 5.598 1 97.5 93 GLU A CA 1
ATOM 727 C C . GLU A 1 93 ? -14.758 25.938 5.734 1 97.5 93 GLU A C 1
ATOM 729 O O . GLU A 1 93 ? -14.094 26.234 4.734 1 97.5 93 GLU A O 1
ATOM 734 N N . ALA A 1 94 ? -14.359 26.266 6.965 1 98.56 94 ALA A N 1
ATOM 735 C CA . ALA A 1 94 ? -13.25 27.203 7.152 1 98.56 94 ALA A CA 1
ATOM 736 C C . ALA A 1 94 ? -12.062 26.5 7.828 1 98.56 94 ALA A C 1
ATOM 738 O O . ALA A 1 94 ? -11.07 27.156 8.164 1 98.56 94 ALA A O 1
ATOM 739 N N . VAL A 1 95 ? -12.164 25.188 8.07 1 98.81 95 VAL A N 1
ATOM 740 C CA . VAL A 1 95 ? -11.125 24.531 8.844 1 98.81 95 VAL A CA 1
ATOM 741 C C . VAL A 1 95 ? -10.656 23.266 8.117 1 98.81 95 VAL A C 1
ATOM 743 O O . VAL A 1 95 ? -11.484 22.484 7.648 1 98.81 95 VAL A O 1
ATOM 746 N N . GLY A 1 96 ? -9.367 23.125 7.953 1 98.81 96 GLY A N 1
ATOM 747 C CA . GLY A 1 96 ? -8.773 21.922 7.398 1 98.81 96 GLY A CA 1
ATOM 748 C C . GLY A 1 96 ? -7.82 21.234 8.359 1 98.81 96 GLY A C 1
ATOM 749 O O . GLY A 1 96 ? -7.145 21.891 9.156 1 98.81 96 GLY A O 1
ATOM 750 N N . GLU A 1 97 ? -7.816 19.953 8.336 1 98.94 97 GLU A N 1
ATOM 751 C CA . GLU A 1 97 ? -6.836 19.156 9.078 1 98.94 97 GLU A CA 1
ATOM 752 C C . GLU A 1 97 ? -5.715 18.672 8.164 1 98.94 97 GLU A C 1
ATOM 754 O O . GLU A 1 97 ? -5.973 18 7.164 1 98.94 97 GLU A O 1
ATOM 759 N N . VAL A 1 98 ? -4.508 19.078 8.516 1 98.88 98 VAL A N 1
ATOM 760 C CA . VAL A 1 98 ? -3.328 18.609 7.789 1 98.88 98 VAL A CA 1
ATOM 761 C C . VAL A 1 98 ? -2.994 17.172 8.211 1 98.88 98 VAL A C 1
ATOM 763 O O . VAL A 1 98 ? -2.902 16.875 9.406 1 98.88 98 VAL A O 1
ATOM 766 N N . ARG A 1 99 ? -2.848 16.312 7.172 1 97.62 99 ARG A N 1
ATOM 767 C CA . ARG A 1 99 ? -2.533 14.898 7.418 1 97.62 99 ARG A CA 1
ATOM 768 C C . ARG A 1 99 ? -1.424 14.422 6.488 1 97.62 99 ARG A C 1
ATOM 770 O O . ARG A 1 99 ? -1.177 15.023 5.441 1 97.62 99 ARG A O 1
ATOM 777 N N . ARG A 1 100 ? -0.782 13.375 6.879 1 97.38 100 ARG A N 1
ATOM 778 C CA . ARG A 1 100 ? 0.083 12.586 6.008 1 97.38 100 ARG A CA 1
ATOM 779 C C . ARG A 1 100 ? 1.266 13.414 5.516 1 97.38 100 ARG A C 1
ATOM 781 O O . ARG A 1 100 ? 1.577 13.414 4.32 1 97.38 100 ARG A O 1
ATOM 788 N N . VAL A 1 101 ? 1.78 14.203 6.398 1 98.25 101 VAL A N 1
ATOM 789 C CA . VAL A 1 101 ? 2.994 14.93 6.039 1 98.25 101 VAL A CA 1
ATOM 790 C C . VAL A 1 101 ? 4.207 14.016 6.188 1 98.25 101 VAL A C 1
ATOM 792 O O . VAL A 1 101 ? 4.789 13.922 7.27 1 98.25 101 VAL A O 1
ATOM 795 N N . TYR A 1 102 ? 4.59 13.398 5.105 1 98.12 102 TYR A N 1
ATOM 796 C CA . TYR A 1 102 ? 5.715 12.469 5.102 1 98.12 102 TYR A CA 1
ATOM 797 C C . TYR A 1 102 ? 6.688 12.797 3.975 1 98.12 102 TYR A C 1
ATOM 799 O O . TYR A 1 102 ? 6.273 13.141 2.867 1 98.12 102 TYR A O 1
ATOM 807 N N . VAL A 1 103 ? 7.934 12.734 4.266 1 97.88 103 VAL A N 1
ATOM 808 C CA . VAL A 1 103 ? 9.008 12.938 3.299 1 97.88 103 VAL A CA 1
ATOM 809 C C . VAL A 1 103 ? 9.953 11.734 3.309 1 97.88 103 VAL A C 1
ATOM 811 O O . VAL A 1 103 ? 10.289 11.211 4.375 1 97.88 103 VAL A O 1
ATOM 814 N N . ASP A 1 104 ? 10.258 11.227 2.119 1 96.62 104 ASP A N 1
ATOM 815 C CA . ASP A 1 104 ? 11.281 10.195 1.992 1 96.62 104 ASP A CA 1
ATOM 816 C C . ASP A 1 104 ? 12.516 10.547 2.818 1 96.62 104 ASP A C 1
ATOM 818 O O . ASP A 1 104 ? 13.023 11.664 2.74 1 96.62 104 ASP A O 1
ATOM 822 N N . GLN A 1 105 ? 12.992 9.641 3.529 1 92.81 105 GLN A N 1
ATOM 823 C CA . GLN A 1 105 ? 14.086 9.883 4.469 1 92.81 105 GLN A CA 1
ATOM 824 C C . GLN A 1 105 ? 15.336 10.375 3.746 1 92.81 105 GLN A C 1
ATOM 826 O O . GLN A 1 105 ? 16.094 11.172 4.289 1 92.81 105 GLN A O 1
ATOM 831 N N . THR A 1 106 ? 15.523 9.914 2.545 1 90.56 106 THR A N 1
ATOM 832 C CA . THR A 1 106 ? 16.703 10.281 1.776 1 90.56 106 THR A CA 1
ATOM 833 C C . THR A 1 106 ? 16.609 11.727 1.296 1 90.56 106 THR A C 1
ATOM 835 O O . THR A 1 106 ? 17.594 12.281 0.794 1 90.56 106 THR A O 1
ATOM 838 N N . CYS A 1 107 ? 15.469 12.344 1.518 1 92.69 107 CYS A N 1
ATOM 839 C CA . CYS A 1 107 ? 15.258 13.703 1.03 1 92.69 107 CYS A CA 1
ATOM 840 C C . CYS A 1 107 ? 14.914 14.648 2.178 1 92.69 107 CYS A C 1
ATOM 842 O O . CYS A 1 107 ? 14.344 15.719 1.957 1 92.69 107 CYS A O 1
ATOM 844 N N . HIS A 1 108 ? 15.211 14.211 3.371 1 89.88 108 HIS A N 1
ATOM 845 C CA . HIS A 1 108 ? 15.008 15.078 4.527 1 89.88 108 HIS A CA 1
ATOM 846 C C . HIS A 1 108 ? 15.977 16.25 4.508 1 89.88 108 HIS A C 1
ATOM 848 O O . HIS A 1 108 ? 17.062 16.172 3.914 1 89.88 108 HIS A O 1
ATOM 854 N N . ARG A 1 109 ? 15.57 17.359 5 1 88.31 109 ARG A N 1
ATOM 855 C CA . ARG A 1 109 ? 16.391 18.562 5.176 1 88.31 109 ARG A CA 1
ATOM 856 C C . ARG A 1 109 ? 16.719 19.188 3.828 1 88.31 109 ARG A C 1
ATOM 858 O O . ARG A 1 109 ? 17.781 19.812 3.676 1 88.31 109 ARG A O 1
ATOM 865 N N . MET A 1 110 ? 15.844 18.906 2.885 1 89.88 110 MET A N 1
ATOM 866 C CA . MET A 1 110 ? 16 19.484 1.559 1 89.88 110 MET A CA 1
ATOM 867 C C . MET A 1 110 ? 14.867 20.453 1.251 1 89.88 110 MET A C 1
ATOM 869 O O . MET A 1 110 ? 14.664 20.844 0.098 1 89.88 110 MET A O 1
ATOM 873 N N . GLY A 1 111 ? 14.086 20.719 2.301 1 95.06 111 GLY A N 1
ATOM 874 C CA . GLY A 1 111 ? 13.008 21.688 2.158 1 95.06 111 GLY A CA 1
ATOM 875 C C . GLY A 1 111 ? 11.734 21.094 1.6 1 95.06 111 GLY A C 1
ATOM 876 O O . GLY A 1 111 ? 10.789 21.812 1.285 1 95.06 111 GLY A O 1
ATOM 877 N N . VAL A 1 112 ? 11.656 19.828 1.43 1 97.62 112 VAL A N 1
ATOM 878 C CA . VAL A 1 112 ? 10.508 19.141 0.839 1 97.62 112 VAL A CA 1
ATOM 879 C C . VAL A 1 112 ? 9.258 19.391 1.683 1 97.62 112 VAL A C 1
ATOM 881 O O . VAL A 1 112 ? 8.211 19.781 1.154 1 97.62 112 VAL A O 1
ATOM 884 N N . GLY A 1 113 ? 9.375 19.25 3.004 1 98.31 113 GLY A N 1
ATOM 885 C CA . GLY A 1 113 ? 8.258 19.469 3.9 1 98.31 113 GLY A CA 1
ATOM 886 C C . GLY A 1 113 ? 7.711 20.891 3.83 1 98.31 113 GLY A C 1
ATOM 887 O O . GLY A 1 113 ? 6.496 21.094 3.795 1 98.31 113 GLY A O 1
ATOM 888 N N . ARG A 1 114 ? 8.609 21.812 3.809 1 98.31 114 ARG A N 1
ATOM 889 C CA . ARG A 1 114 ? 8.227 23.219 3.736 1 98.31 114 ARG A CA 1
ATOM 890 C C . ARG A 1 114 ? 7.453 23.5 2.453 1 98.31 114 ARG A C 1
ATOM 892 O O . ARG A 1 114 ? 6.48 24.266 2.467 1 98.31 114 ARG A O 1
ATOM 899 N N . LYS A 1 115 ? 7.926 22.953 1.371 1 98.56 115 LYS A N 1
ATOM 900 C CA . LYS A 1 115 ? 7.266 23.156 0.085 1 98.56 115 LYS A CA 1
ATOM 901 C C . LYS A 1 115 ? 5.875 22.531 0.07 1 98.56 115 LYS A C 1
ATOM 903 O O . LYS A 1 115 ? 4.934 23.109 -0.469 1 98.56 115 LYS A O 1
ATOM 908 N N . LEU A 1 116 ? 5.773 21.344 0.615 1 98.88 116 LEU A N 1
ATOM 909 C CA . LEU A 1 116 ? 4.477 20.688 0.715 1 98.88 116 LEU A CA 1
ATOM 910 C C . LEU A 1 116 ? 3.498 21.531 1.527 1 98.88 116 LEU A C 1
ATOM 912 O O . LEU A 1 116 ? 2.365 21.766 1.097 1 98.88 116 LEU A O 1
ATOM 916 N N . MET A 1 117 ? 3.955 22.016 2.693 1 98.88 117 MET A N 1
ATOM 917 C CA . MET A 1 117 ? 3.098 22.797 3.578 1 98.88 117 MET A CA 1
ATOM 918 C C . MET A 1 117 ? 2.721 24.125 2.932 1 98.88 117 MET A C 1
ATOM 920 O O . MET A 1 117 ? 1.587 24.578 3.072 1 98.88 117 MET A O 1
ATOM 924 N N . ALA A 1 118 ? 3.67 24.703 2.238 1 98.81 118 ALA A N 1
ATOM 925 C CA . ALA A 1 118 ? 3.381 25.953 1.534 1 98.81 118 ALA A CA 1
ATOM 926 C C . ALA A 1 118 ? 2.279 25.75 0.497 1 98.81 118 ALA A C 1
ATOM 928 O O . ALA A 1 118 ? 1.376 26.578 0.375 1 98.81 118 ALA A O 1
ATOM 929 N N . GLN A 1 119 ? 2.387 24.703 -0.273 1 98.88 119 GLN A N 1
ATOM 930 C CA . GLN A 1 119 ? 1.369 24.375 -1.266 1 98.88 119 GLN A CA 1
ATOM 931 C C . GLN A 1 119 ? 0.012 24.141 -0.607 1 98.88 119 GLN A C 1
ATOM 933 O O . GLN A 1 119 ? -1.009 24.641 -1.087 1 98.88 119 GLN A O 1
ATOM 938 N N . LEU A 1 120 ? 0.02 23.359 0.463 1 98.94 120 LEU A N 1
ATOM 939 C CA . LEU A 1 120 ? -1.206 23.062 1.193 1 98.94 120 LEU A CA 1
ATOM 940 C C . LEU A 1 120 ? -1.861 24.328 1.709 1 98.94 120 LEU A C 1
ATOM 942 O O . LEU A 1 120 ? -3.068 24.531 1.547 1 98.94 120 LEU A O 1
ATOM 946 N N . GLU A 1 121 ? -1.093 25.203 2.285 1 98.88 121 GLU A N 1
ATOM 947 C CA . GLU A 1 121 ? -1.62 26.453 2.844 1 98.88 121 GLU A CA 1
ATOM 948 C C . GLU A 1 121 ? -2.154 27.375 1.746 1 98.88 121 GLU A C 1
ATOM 950 O O . GLU A 1 121 ? -3.219 27.969 1.897 1 98.88 121 GLU A O 1
ATOM 955 N N . SER A 1 122 ? -1.376 27.516 0.674 1 98.81 122 SER A N 1
ATOM 956 C CA . SER A 1 122 ? -1.797 28.359 -0.441 1 98.81 122 SER A CA 1
ATOM 957 C C . SER A 1 122 ? -3.131 27.891 -1.015 1 98.81 122 SER A C 1
ATOM 959 O O . SER A 1 122 ? -4.043 28.688 -1.211 1 98.81 122 SER A O 1
ATOM 961 N N . TRP A 1 123 ? -3.217 26.609 -1.279 1 98.88 123 TRP A N 1
ATOM 962 C CA . TRP A 1 123 ? -4.457 26.047 -1.787 1 98.88 123 TRP A CA 1
ATOM 963 C C . TRP A 1 123 ? -5.602 26.266 -0.803 1 98.88 123 TRP A C 1
ATOM 965 O O . TRP A 1 123 ? -6.719 26.594 -1.204 1 98.88 123 TRP A O 1
ATOM 975 N N . SER A 1 124 ? -5.328 26.016 0.459 1 98.81 124 SER A N 1
ATOM 976 C CA . SER A 1 124 ? -6.332 26.172 1.506 1 98.81 124 SER A CA 1
ATOM 977 C C . SER A 1 124 ? -6.918 27.578 1.507 1 98.81 124 SER A C 1
ATOM 979 O O . SER A 1 124 ? -8.141 27.75 1.521 1 98.81 124 SER A O 1
ATOM 981 N N . ARG A 1 125 ? -6.09 28.609 1.433 1 98.44 125 ARG A N 1
ATOM 982 C CA . ARG A 1 125 ? -6.531 30 1.385 1 98.44 125 ARG A CA 1
ATOM 983 C C . ARG A 1 125 ? -7.441 30.25 0.186 1 98.44 125 ARG A C 1
ATOM 985 O O . ARG A 1 125 ? -8.492 30.875 0.316 1 98.44 125 ARG A O 1
ATOM 992 N N . GLN A 1 126 ? -7.035 29.672 -0.892 1 98.44 126 GLN A N 1
ATOM 993 C CA . GLN A 1 126 ? -7.754 29.891 -2.145 1 98.44 126 GLN A CA 1
ATOM 994 C C . GLN A 1 126 ? -9.102 29.172 -2.135 1 98.44 126 GLN A C 1
ATOM 996 O O . GLN A 1 126 ? -9.977 29.469 -2.947 1 98.44 126 GLN A O 1
ATOM 1001 N N . ASN A 1 127 ? -9.242 28.234 -1.238 1 98.19 127 ASN A N 1
ATOM 1002 C CA . ASN A 1 127 ? -10.461 27.438 -1.219 1 98.19 127 ASN A CA 1
ATOM 1003 C C . ASN A 1 127 ? -11.289 27.703 0.035 1 98.19 127 ASN A C 1
ATOM 1005 O O . ASN A 1 127 ? -12.039 26.844 0.487 1 98.19 127 ASN A O 1
ATOM 1009 N N . GLY A 1 128 ? -11.078 28.812 0.704 1 98.12 128 GLY A N 1
ATOM 1010 C CA . GLY A 1 128 ? -11.961 29.328 1.733 1 98.12 128 GLY A CA 1
ATOM 1011 C C . GLY A 1 128 ? -11.625 28.828 3.121 1 98.12 128 GLY A C 1
ATOM 1012 O O . GLY A 1 128 ? -12.359 29.078 4.078 1 98.12 128 GLY A O 1
ATOM 1013 N N . ILE A 1 129 ? -10.609 28.094 3.256 1 98.69 129 ILE A N 1
ATOM 1014 C CA . ILE A 1 129 ? -10.172 27.625 4.566 1 98.69 129 ILE A CA 1
ATOM 1015 C C . ILE A 1 129 ? -9.445 28.75 5.301 1 98.69 129 ILE A C 1
ATOM 1017 O O . ILE A 1 129 ? -8.578 29.406 4.734 1 98.69 129 ILE A O 1
ATOM 1021 N N . LYS A 1 130 ? -9.773 28.953 6.516 1 98.75 130 LYS A N 1
ATOM 1022 C CA . LYS A 1 130 ? -9.25 30.094 7.277 1 98.75 130 LYS A CA 1
ATOM 1023 C C . LYS A 1 130 ? -8.219 29.625 8.305 1 98.75 130 LYS A C 1
ATOM 1025 O O . LYS A 1 130 ? -7.418 30.438 8.789 1 98.75 130 LYS A O 1
ATOM 1030 N N . SER A 1 131 ? -8.328 28.375 8.664 1 98.81 131 SER A N 1
ATOM 1031 C CA . SER A 1 131 ? -7.371 27.828 9.617 1 98.81 131 SER A CA 1
ATOM 1032 C C . SER A 1 131 ? -7.102 26.344 9.328 1 98.81 131 SER A C 1
ATOM 1034 O O . SER A 1 131 ? -7.969 25.641 8.812 1 98.81 131 SER A O 1
ATOM 1036 N N . VAL A 1 132 ? -5.926 25.922 9.625 1 98.88 132 VAL A N 1
ATOM 1037 C CA . VAL A 1 132 ? -5.555 24.516 9.523 1 98.88 132 VAL A CA 1
ATOM 1038 C C . VAL A 1 132 ? -4.957 24.047 10.844 1 98.88 132 VAL A C 1
ATOM 1040 O O . VAL A 1 132 ? -4.422 24.844 11.617 1 98.88 132 VAL A O 1
ATOM 1043 N N . PHE A 1 133 ? -5.098 22.797 11.078 1 98.81 133 PHE A N 1
ATOM 1044 C CA . PHE A 1 133 ? -4.492 22.203 12.266 1 98.81 133 PHE A CA 1
ATOM 1045 C C . PHE A 1 133 ? -3.951 20.812 11.969 1 98.81 133 PHE A C 1
ATOM 1047 O O . PHE A 1 133 ? -4.238 20.234 10.914 1 98.81 133 PHE A O 1
ATOM 1054 N N . LEU A 1 134 ? -3.113 20.375 12.812 1 98.62 134 LEU A N 1
ATOM 1055 C CA . LEU A 1 134 ? -2.584 19.016 12.766 1 98.62 134 LEU A CA 1
ATOM 1056 C C . LEU A 1 134 ? -2.213 18.516 14.156 1 98.62 134 LEU A C 1
ATOM 1058 O O . LEU A 1 134 ? -2.178 19.312 15.109 1 98.62 134 LEU A O 1
ATOM 1062 N N . THR A 1 135 ? -2.104 17.266 14.266 1 97.69 135 THR A N 1
ATOM 1063 C CA . THR A 1 135 ? -1.546 16.656 15.469 1 97.69 135 THR A CA 1
ATOM 1064 C C . THR A 1 135 ? -0.259 15.906 15.148 1 97.69 135 THR A C 1
ATOM 1066 O O . THR A 1 135 ? -0.091 15.398 14.039 1 97.69 135 THR A O 1
ATOM 1069 N N . THR A 1 136 ? 0.659 15.977 16.062 1 96.56 136 THR A N 1
ATOM 1070 C CA . THR A 1 136 ? 1.928 15.281 15.898 1 96.56 136 THR A CA 1
ATOM 1071 C C . THR A 1 136 ? 2.422 14.734 17.234 1 96.56 136 THR A C 1
ATOM 1073 O O . THR A 1 136 ? 1.798 14.961 18.266 1 96.56 136 THR A O 1
ATOM 1076 N N . ASN A 1 137 ? 3.48 13.969 17.188 1 94.69 137 ASN A N 1
ATOM 1077 C CA . ASN A 1 137 ? 4.059 13.352 18.375 1 94.69 137 ASN A CA 1
ATOM 1078 C C . ASN A 1 137 ? 4.488 14.398 19.406 1 94.69 137 ASN A C 1
ATOM 1080 O O . ASN A 1 137 ? 5.352 15.234 19.125 1 94.69 137 ASN A O 1
ATOM 1084 N N . ALA A 1 138 ? 3.957 14.25 20.609 1 95 138 ALA A N 1
ATOM 1085 C CA . ALA A 1 138 ? 4.234 15.219 21.672 1 95 138 ALA A CA 1
ATOM 1086 C C . ALA A 1 138 ? 5.676 15.117 22.141 1 95 138 ALA A C 1
ATOM 1088 O O . ALA A 1 138 ? 6.242 16.094 22.656 1 95 138 ALA A O 1
ATOM 1089 N N . THR A 1 139 ? 6.246 13.953 21.969 1 91.94 139 THR A N 1
ATOM 1090 C CA . THR A 1 139 ? 7.555 13.703 22.562 1 91.94 139 THR A CA 1
ATOM 1091 C C . THR A 1 139 ? 8.664 13.891 21.531 1 91.94 139 THR A C 1
ATOM 1093 O O . THR A 1 139 ? 9.852 13.773 21.859 1 91.94 139 THR A O 1
ATOM 1096 N N . ASP A 1 140 ? 8.344 14.102 20.312 1 92.62 140 ASP A N 1
ATOM 1097 C CA . ASP A 1 140 ? 9.32 14.328 19.266 1 92.62 140 ASP A CA 1
ATOM 1098 C C . ASP A 1 140 ? 9.492 15.82 18.984 1 92.62 140 ASP A C 1
ATOM 1100 O O . ASP A 1 140 ? 8.562 16.484 18.516 1 92.62 140 ASP A O 1
ATOM 1104 N N . ASP A 1 141 ? 10.664 16.344 19.172 1 94.44 141 ASP A N 1
ATOM 1105 C CA . ASP A 1 141 ? 10.906 17.766 19.047 1 94.44 141 ASP A CA 1
ATOM 1106 C C . ASP A 1 141 ? 11.031 18.172 17.578 1 94.44 141 ASP A C 1
ATOM 1108 O O . ASP A 1 141 ? 10.828 19.344 17.219 1 94.44 141 ASP A O 1
ATOM 1112 N N . ARG A 1 142 ? 11.336 17.297 16.766 1 93.62 142 ARG A N 1
ATOM 1113 C CA . ARG A 1 142 ? 11.617 17.641 15.375 1 93.62 142 ARG A CA 1
ATOM 1114 C C . ARG A 1 142 ? 10.367 18.141 14.664 1 93.62 142 ARG A C 1
ATOM 1116 O O . ARG A 1 142 ? 10.344 19.25 14.133 1 93.62 142 ARG A O 1
ATOM 1123 N N . PRO A 1 143 ? 9.312 17.344 14.625 1 95.56 143 PRO A N 1
ATOM 1124 C CA . PRO A 1 143 ? 8.102 17.859 13.984 1 95.56 143 PRO A CA 1
ATOM 1125 C C . PRO A 1 143 ? 7.547 19.094 14.703 1 95.56 143 PRO A C 1
ATOM 1127 O O . PRO A 1 143 ? 7.02 20 14.047 1 95.56 143 PRO A O 1
ATOM 1130 N N . LYS A 1 144 ? 7.656 19.141 16.016 1 97.19 144 LYS A N 1
ATOM 1131 C CA . LYS A 1 144 ? 7.156 20.297 16.766 1 97.19 144 LYS A CA 1
ATOM 1132 C C . LYS A 1 144 ? 7.883 21.578 16.344 1 97.19 144 LYS A C 1
ATOM 1134 O O . LYS A 1 144 ? 7.25 22.609 16.094 1 97.19 144 LYS A O 1
ATOM 1139 N N . ALA A 1 145 ? 9.18 21.484 16.312 1 97.62 145 ALA A N 1
ATOM 1140 C CA . ALA A 1 145 ? 9.977 22.625 15.883 1 97.62 145 ALA A CA 1
ATOM 1141 C C . ALA A 1 145 ? 9.664 23.016 14.445 1 97.62 145 ALA A C 1
ATOM 1143 O O . ALA A 1 145 ? 9.641 24.203 14.102 1 97.62 145 ALA A O 1
ATOM 1144 N N . PHE A 1 146 ? 9.469 22.047 13.578 1 98.06 146 PHE A N 1
ATOM 1145 C CA . PHE A 1 146 ? 9.156 22.25 12.172 1 98.06 146 PHE A CA 1
ATOM 1146 C C . PHE A 1 146 ? 7.879 23.078 12.016 1 98.06 146 PHE A C 1
ATOM 1148 O O . PHE A 1 146 ? 7.875 24.094 11.32 1 98.06 146 PHE A O 1
ATOM 1155 N N . TYR A 1 147 ? 6.805 22.656 12.688 1 98.56 147 TYR A N 1
ATOM 1156 C CA . TYR A 1 147 ? 5.523 23.328 12.539 1 98.56 147 TYR A CA 1
ATOM 1157 C C . TYR A 1 147 ? 5.555 24.703 13.211 1 98.56 147 TYR A C 1
ATOM 1159 O O . TYR A 1 147 ? 4.953 25.656 12.719 1 98.56 147 TYR A O 1
ATOM 1167 N N . ALA A 1 148 ? 6.281 24.766 14.375 1 98.44 148 ALA A N 1
ATOM 1168 C CA . ALA A 1 148 ? 6.465 26.078 15.008 1 98.44 148 ALA A CA 1
ATOM 1169 C C . ALA A 1 148 ? 7.156 27.047 14.055 1 98.44 148 ALA A C 1
ATOM 1171 O O . ALA A 1 148 ? 6.742 28.203 13.93 1 98.44 148 ALA A O 1
ATOM 1172 N N . ALA A 1 149 ? 8.164 26.594 13.359 1 98.19 149 ALA A N 1
ATOM 1173 C CA . ALA A 1 149 ? 8.93 27.406 12.422 1 98.19 149 ALA A CA 1
ATOM 1174 C C . ALA A 1 149 ? 8.062 27.844 11.25 1 98.19 149 ALA A C 1
ATOM 1176 O O . ALA A 1 149 ? 8.336 28.875 10.625 1 98.19 149 ALA A O 1
ATOM 1177 N N . LEU A 1 150 ? 7.047 27.141 10.938 1 98.44 150 LEU A N 1
ATOM 1178 C CA . LEU A 1 150 ? 6.145 27.469 9.836 1 98.44 150 LEU A CA 1
ATOM 1179 C C . LEU A 1 150 ? 5.035 28.406 10.305 1 98.44 150 LEU A C 1
ATOM 1181 O O . LEU A 1 150 ? 4.168 28.781 9.516 1 98.44 150 LEU A O 1
ATOM 1185 N N . GLY A 1 151 ? 5.027 28.688 11.594 1 98.62 151 GLY A N 1
ATOM 1186 C CA . GLY A 1 151 ? 4.086 29.672 12.102 1 98.62 151 GLY A CA 1
ATOM 1187 C C . GLY A 1 151 ? 2.879 29.062 12.781 1 98.62 151 GLY A C 1
ATOM 1188 O O . GLY A 1 151 ? 1.906 29.75 13.086 1 98.62 151 GLY A O 1
ATOM 1189 N N . TYR A 1 152 ? 2.904 27.75 13.016 1 98.88 152 TYR A N 1
ATOM 1190 C CA . TYR A 1 152 ? 1.833 27.109 13.766 1 98.88 152 TYR A CA 1
ATOM 1191 C C . TYR A 1 152 ? 2.002 27.328 15.266 1 98.88 152 TYR A C 1
ATOM 1193 O O . TYR A 1 152 ? 3.127 27.406 15.766 1 98.88 152 TYR A O 1
ATOM 1201 N N . THR A 1 153 ? 0.903 27.375 15.969 1 98.62 153 THR A N 1
ATOM 1202 C CA . THR A 1 153 ? 0.909 27.547 17.422 1 98.62 153 THR A CA 1
ATOM 1203 C C . THR A 1 153 ? 0.443 26.266 18.109 1 98.62 153 THR A C 1
ATOM 1205 O O . THR A 1 153 ? -0.58 25.688 17.734 1 98.62 153 THR A O 1
ATOM 1208 N N . LYS A 1 154 ? 1.152 25.922 19.062 1 97.88 154 LYS A N 1
ATOM 1209 C CA . LYS A 1 154 ? 0.808 24.734 19.844 1 97.88 154 LYS A CA 1
ATOM 1210 C C . LYS A 1 154 ? -0.401 25 20.734 1 97.88 154 LYS A C 1
ATOM 1212 O O . LYS A 1 154 ? -0.487 26.047 21.375 1 97.88 154 LYS A O 1
ATOM 1217 N N . VAL A 1 155 ? -1.277 24.062 20.703 1 97.25 155 VAL A N 1
ATOM 1218 C CA . VAL A 1 155 ? -2.432 24.125 21.594 1 97.25 155 VAL A CA 1
ATOM 1219 C C . VAL A 1 155 ? -2.111 23.406 22.891 1 97.25 155 VAL A C 1
ATOM 1221 O O . VAL A 1 155 ? -1.509 22.328 22.891 1 97.25 155 VAL A O 1
ATOM 1224 N N . ASP A 1 156 ? -2.516 24.016 23.984 1 92.5 156 ASP A N 1
ATOM 1225 C CA . ASP A 1 156 ? -2.232 23.453 25.297 1 92.5 156 ASP A CA 1
ATOM 1226 C C . ASP A 1 156 ? -3.209 22.328 25.641 1 92.5 156 ASP A C 1
ATOM 1228 O O . ASP A 1 156 ? -4.105 22.5 26.469 1 92.5 156 ASP A O 1
ATOM 1232 N N . GLU A 1 157 ? -3.068 21.219 25.062 1 93 157 GLU A N 1
ATOM 1233 C CA . GLU A 1 157 ? -3.871 20.016 25.25 1 93 157 GLU A CA 1
ATOM 1234 C C . GLU A 1 157 ? -3.088 18.766 24.859 1 93 157 GLU A C 1
ATOM 1236 O O . GLU A 1 157 ? -2.32 18.781 23.906 1 93 157 GLU A O 1
ATOM 1241 N N . ILE A 1 158 ? -3.182 17.812 25.75 1 88.38 158 ILE A N 1
ATOM 1242 C CA . ILE A 1 158 ? -2.557 16.531 25.422 1 88.38 158 ILE A CA 1
ATOM 1243 C C . ILE A 1 158 ? -3.615 15.562 24.906 1 88.38 158 ILE A C 1
ATOM 1245 O O . ILE A 1 158 ? -4.676 15.406 25.516 1 88.38 158 ILE A O 1
ATOM 1249 N N . LEU A 1 159 ? -3.32 15.039 23.797 1 93.81 159 LEU A N 1
ATOM 1250 C CA . LEU A 1 159 ? -4.148 14.023 23.156 1 93.81 159 LEU A CA 1
ATOM 1251 C C . LEU A 1 159 ? -3.42 12.68 23.094 1 93.81 159 LEU A C 1
ATOM 1253 O O . LEU A 1 159 ? -2.209 12.617 23.328 1 93.81 159 LEU A O 1
ATOM 1257 N N . TYR A 1 160 ? -4.215 11.656 22.953 1 95.5 160 TYR A N 1
ATOM 1258 C CA . TYR A 1 160 ? -3.625 10.344 22.734 1 95.5 160 TYR A CA 1
ATOM 1259 C C . TYR A 1 160 ? -4.066 9.758 21.406 1 95.5 160 TYR A C 1
ATOM 1261 O O . TYR A 1 160 ? -5.242 9.852 21.031 1 95.5 160 TYR A O 1
ATOM 1269 N N . LEU A 1 161 ? -3.117 9.242 20.703 1 94.25 161 LEU A N 1
ATOM 1270 C CA . LEU A 1 161 ? -3.453 8.641 19.422 1 94.25 161 LEU A CA 1
ATOM 1271 C C . LEU A 1 161 ? -4.367 7.434 19.609 1 94.25 161 LEU A C 1
ATOM 1273 O O . LEU A 1 161 ? -5.258 7.191 18.781 1 94.25 161 LEU A O 1
ATOM 1277 N N . TRP A 1 162 ? -4.078 6.621 20.656 1 94.44 162 TRP A N 1
ATOM 1278 C CA . TRP A 1 162 ? -4.953 5.52 21.047 1 94.44 162 TRP A CA 1
ATOM 1279 C C . TRP A 1 162 ? -5.539 5.754 22.422 1 94.44 162 TRP A C 1
ATOM 1281 O O . TRP A 1 162 ? -4.84 6.215 23.328 1 94.44 162 TRP A O 1
ATOM 1291 N N . GLU A 1 163 ? -6.785 5.371 22.547 1 91.69 163 GLU A N 1
ATOM 1292 C CA . GLU A 1 163 ? -7.469 5.551 23.828 1 91.69 163 GLU A CA 1
ATOM 1293 C C . GLU A 1 163 ? -7.488 4.254 24.625 1 91.69 163 GLU A C 1
ATOM 1295 O O . GLU A 1 163 ? -7.547 4.281 25.859 1 91.69 163 GLU A O 1
ATOM 1300 N N . ASN A 1 164 ? -7.469 3.121 23.891 1 89.06 164 ASN A N 1
ATOM 1301 C CA . ASN A 1 164 ? -7.438 1.815 24.547 1 89.06 164 ASN A CA 1
ATOM 1302 C C . ASN A 1 164 ? -6.336 0.928 23.969 1 89.06 164 ASN A C 1
ATOM 1304 O O . ASN A 1 164 ? -6.539 0.261 22.953 1 89.06 164 ASN A O 1
ATOM 1308 N N . PRO A 1 165 ? -5.316 0.911 24.641 1 89.44 165 PRO A N 1
ATOM 1309 C CA . PRO A 1 165 ? -4.832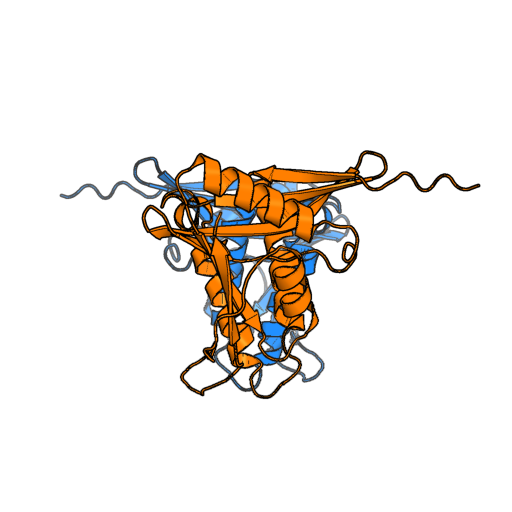 1.654 25.797 1 89.44 165 PRO A CA 1
ATOM 1310 C C . PRO A 1 165 ? -4.488 3.105 25.469 1 89.44 165 PRO A C 1
ATOM 1312 O O . PRO A 1 165 ? -4.348 3.461 24.297 1 89.44 165 PRO A O 1
ATOM 1315 N N . LYS A 1 166 ? -4.578 3.914 26.484 1 90.38 166 LYS A N 1
ATOM 1316 C CA . LYS A 1 166 ? -4.051 5.266 26.297 1 90.38 166 LYS A CA 1
ATOM 1317 C C . LYS A 1 166 ? -2.551 5.238 26.016 1 90.38 166 LYS A C 1
ATOM 1319 O O . LYS A 1 166 ? -1.755 4.984 26.922 1 90.38 166 LYS A O 1
ATOM 1324 N N . TYR A 1 167 ? -2.324 5.406 24.766 1 92.31 167 TYR A N 1
ATOM 1325 C CA . TYR A 1 167 ? -0.939 5.277 24.328 1 92.31 167 TYR A CA 1
ATOM 1326 C C . TYR A 1 167 ? -0.609 6.305 23.25 1 92.31 167 TYR A C 1
ATOM 1328 O O . TYR A 1 167 ? -1.489 6.73 22.5 1 92.31 167 TYR A O 1
ATOM 1336 N N . PHE A 1 168 ? 0.643 6.836 23.234 1 94.06 168 PHE A N 1
ATOM 1337 C CA . PHE A 1 168 ? 1.238 7.723 22.234 1 94.06 168 PHE A CA 1
ATOM 1338 C C . PHE A 1 168 ? 0.674 9.133 22.359 1 94.06 168 PHE A C 1
ATOM 1340 O O . PHE A 1 168 ? -0.333 9.461 21.734 1 94.06 168 PHE A O 1
ATOM 1347 N N . GLU A 1 169 ? 1.244 9.961 23.078 1 95.12 169 GLU A N 1
ATOM 1348 C CA . GLU A 1 169 ? 0.838 11.336 23.344 1 95.12 169 GLU A CA 1
ATOM 1349 C C . GLU A 1 169 ? 1.03 12.219 22.125 1 95.12 169 GLU A C 1
ATOM 1351 O O . GLU A 1 169 ? 2.08 12.18 21.469 1 95.12 169 GLU A O 1
ATOM 1356 N N . MET A 1 170 ? -0.019 12.992 21.875 1 96.75 170 MET A N 1
ATOM 1357 C CA . MET A 1 170 ? -0.018 13.906 20.734 1 96.75 170 MET A CA 1
ATOM 1358 C C . MET A 1 170 ? -0.2 15.352 21.188 1 96.75 170 MET A C 1
ATOM 1360 O O . MET A 1 170 ? -0.752 15.602 22.25 1 96.75 170 MET A O 1
ATOM 1364 N N . VAL A 1 171 ? 0.281 16.234 20.359 1 97.62 171 VAL A N 1
ATOM 1365 C CA . VAL A 1 171 ? 0.033 17.672 20.547 1 97.62 171 VAL A CA 1
ATOM 1366 C C . VAL A 1 171 ? -0.573 18.25 19.281 1 97.62 171 VAL A C 1
ATOM 1368 O O . VAL A 1 171 ? -0.278 17.797 18.172 1 97.62 171 VAL A O 1
ATOM 1371 N N . LYS A 1 172 ? -1.409 19.172 19.484 1 98.31 172 LYS A N 1
ATOM 1372 C CA . LYS A 1 172 ? -2.107 19.828 18.391 1 98.31 172 LYS A CA 1
ATOM 1373 C C . LYS A 1 172 ? -1.461 21.156 18.047 1 98.31 172 LYS A C 1
ATOM 1375 O O . LYS A 1 172 ? -1.084 21.922 18.938 1 98.31 172 LYS A O 1
ATOM 1380 N N . PHE A 1 173 ? -1.237 21.453 16.797 1 98.69 173 PHE A N 1
ATOM 1381 C CA . PHE A 1 173 ? -0.777 22.734 16.266 1 98.69 173 PHE A CA 1
ATOM 1382 C C . PHE A 1 173 ? -1.835 23.359 15.359 1 98.69 173 PHE A C 1
ATOM 1384 O O . PHE A 1 173 ? -2.496 22.656 14.594 1 98.69 173 PHE A O 1
ATOM 1391 N N . VAL A 1 174 ? -1.968 24.672 15.469 1 98.75 174 VAL A N 1
ATOM 1392 C CA . VAL A 1 174 ? -2.959 25.375 14.672 1 98.75 174 VAL A CA 1
ATOM 1393 C C . VAL A 1 174 ? -2.314 26.594 14.016 1 98.75 174 VAL A C 1
ATOM 1395 O O . VAL A 1 174 ? -1.398 27.203 14.57 1 98.75 174 VAL A O 1
ATOM 1398 N N . LYS A 1 175 ? -2.746 26.969 12.828 1 98.88 175 LYS A N 1
ATOM 1399 C CA . LYS A 1 175 ? -2.309 28.172 12.133 1 98.88 175 LYS A CA 1
ATOM 1400 C C . LYS A 1 175 ? -3.48 28.859 11.43 1 98.88 175 LYS A C 1
ATOM 1402 O O . LYS A 1 175 ? -4.254 28.219 10.727 1 98.88 175 LYS A O 1
ATOM 1407 N N . GLN A 1 176 ? -3.629 30.094 11.719 1 98.75 176 GLN A N 1
ATOM 1408 C CA . GLN A 1 176 ? -4.547 30.922 10.945 1 98.75 176 GLN A CA 1
ATOM 1409 C C . GLN A 1 176 ? -3.947 31.281 9.586 1 98.75 176 GLN A C 1
ATOM 1411 O O . GLN A 1 176 ? -2.77 31.641 9.492 1 98.75 176 GLN A O 1
ATOM 1416 N N . LEU A 1 177 ? -4.75 31.094 8.633 1 98 177 LEU A N 1
ATOM 1417 C CA . LEU A 1 177 ? -4.234 31.312 7.285 1 98 177 LEU A CA 1
ATOM 1418 C C . LEU A 1 177 ? -4.559 32.719 6.793 1 98 177 LEU A C 1
ATOM 1420 O O . LEU A 1 177 ? -5.566 33.312 7.195 1 98 177 LEU A O 1
ATOM 1424 N N . MET B 1 1 ? -38.781 -10.117 -11.695 1 31.14 1 MET B N 1
ATOM 1425 C CA . MET B 1 1 ? -37.5 -10.82 -11.883 1 31.14 1 MET B CA 1
ATOM 1426 C C . MET B 1 1 ? -36.344 -9.844 -11.883 1 31.14 1 MET B C 1
ATOM 1428 O O . MET B 1 1 ? -36.25 -8.992 -12.773 1 31.14 1 MET B O 1
ATOM 1432 N N . THR B 1 2 ? -35.875 -9.172 -10.836 1 40.31 2 THR B N 1
ATOM 1433 C CA . THR B 1 2 ? -34.875 -8.125 -10.672 1 40.31 2 THR B CA 1
ATOM 1434 C C . THR B 1 2 ? -33.594 -8.469 -11.438 1 40.31 2 THR B C 1
ATOM 1436 O O . THR B 1 2 ? -32.969 -9.5 -11.172 1 40.31 2 THR B O 1
ATOM 1439 N N . THR B 1 3 ? -33.406 -8.383 -12.68 1 45.28 3 THR B N 1
ATOM 1440 C CA . THR B 1 3 ? -32.438 -8.82 -13.68 1 45.28 3 THR B CA 1
ATOM 1441 C C . THR B 1 3 ? -31.016 -8.484 -13.234 1 45.28 3 THR B C 1
ATOM 1443 O O . THR B 1 3 ? -30.656 -7.312 -13.133 1 45.28 3 THR B O 1
ATOM 1446 N N . ASP B 1 4 ? -30.391 -9.148 -12.242 1 54.53 4 ASP B N 1
ATOM 1447 C CA . ASP B 1 4 ? -29.062 -9.062 -11.656 1 54.53 4 ASP B CA 1
ATOM 1448 C C . ASP B 1 4 ? -28 -8.891 -12.742 1 54.53 4 ASP B C 1
ATOM 1450 O O . ASP B 1 4 ? -27.859 -9.734 -13.625 1 54.53 4 ASP B O 1
ATOM 1454 N N . THR B 1 5 ? -27.875 -7.812 -13.258 1 65.88 5 THR B N 1
ATOM 1455 C CA . THR B 1 5 ? -26.875 -7.539 -14.281 1 65.88 5 THR B CA 1
ATOM 1456 C C . THR B 1 5 ? -25.609 -8.344 -14.031 1 65.88 5 THR B C 1
ATOM 1458 O O . THR B 1 5 ? -24.984 -8.227 -12.969 1 65.88 5 THR B O 1
ATOM 1461 N N . PRO B 1 6 ? -25.375 -9.312 -14.883 1 77.19 6 PRO B N 1
ATOM 1462 C CA . PRO B 1 6 ? -24.25 -10.227 -14.664 1 77.19 6 PRO B CA 1
ATOM 1463 C C . PRO B 1 6 ? -22.906 -9.492 -14.508 1 77.19 6 PRO B C 1
ATOM 1465 O O . PRO B 1 6 ? -22.703 -8.438 -15.117 1 77.19 6 PRO B O 1
ATOM 1468 N N . VAL B 1 7 ? -22.156 -9.805 -13.492 1 84.69 7 VAL B N 1
ATOM 1469 C CA . VAL B 1 7 ? -20.797 -9.312 -13.312 1 84.69 7 VAL B CA 1
ATOM 1470 C C . VAL B 1 7 ? -19.891 -9.93 -14.367 1 84.69 7 VAL B C 1
ATOM 1472 O O . VAL B 1 7 ? -19.844 -11.148 -14.531 1 84.69 7 VAL B O 1
ATOM 1475 N N . GLN B 1 8 ? -19.312 -9.117 -15.188 1 92.38 8 GLN B N 1
ATOM 1476 C CA . GLN B 1 8 ? -18.312 -9.57 -16.156 1 92.38 8 GLN B CA 1
ATOM 1477 C C . GLN B 1 8 ? -16.891 -9.375 -15.633 1 92.38 8 GLN B C 1
ATOM 1479 O O . GLN B 1 8 ? -16.562 -8.305 -15.125 1 92.38 8 GLN B O 1
ATOM 1484 N N . VAL B 1 9 ? -16.078 -10.414 -15.742 1 96.25 9 VAL B N 1
ATOM 1485 C CA . VAL B 1 9 ? -14.695 -10.328 -15.273 1 96.25 9 VAL B CA 1
ATOM 1486 C C . VAL B 1 9 ? -13.75 -10.453 -16.469 1 96.25 9 VAL B C 1
ATOM 1488 O O . VAL B 1 9 ? -13.898 -11.352 -17.297 1 96.25 9 VAL B O 1
ATOM 1491 N N . THR B 1 10 ? -12.898 -9.562 -16.625 1 97.44 10 THR B N 1
ATOM 1492 C CA . THR B 1 10 ? -11.844 -9.609 -17.625 1 97.44 10 THR B CA 1
ATOM 1493 C C . THR B 1 10 ? -10.469 -9.461 -16.984 1 97.44 10 THR B C 1
ATOM 1495 O O . THR B 1 10 ? -10.367 -8.977 -15.852 1 97.44 10 THR B O 1
ATOM 1498 N N . VAL B 1 11 ? -9.43 -9.961 -17.594 1 98.75 11 VAL B N 1
ATOM 1499 C CA . VAL B 1 11 ? -8.062 -9.836 -17.094 1 98.75 11 VAL B CA 1
ATOM 1500 C C . VAL B 1 11 ? -7.25 -8.953 -18.047 1 98.75 11 VAL B C 1
ATOM 1502 O O . VAL B 1 11 ? -7.355 -9.078 -19.266 1 98.75 11 VAL B O 1
ATOM 1505 N N . ARG B 1 12 ? -6.539 -8.055 -17.516 1 98.75 12 ARG B N 1
ATOM 1506 C CA . ARG B 1 12 ? -5.68 -7.191 -18.328 1 98.75 12 ARG B CA 1
ATOM 1507 C C . ARG B 1 12 ? -4.359 -6.926 -17.609 1 98.75 12 ARG B C 1
ATOM 1509 O O . ARG B 1 12 ? -4.18 -7.312 -16.453 1 98.75 12 ARG B O 1
ATOM 1516 N N . GLN B 1 13 ? -3.465 -6.277 -18.359 1 98.75 13 GLN B N 1
ATOM 1517 C CA . GLN B 1 13 ? -2.17 -5.879 -17.812 1 98.75 13 GLN B CA 1
ATOM 1518 C C . GLN B 1 13 ? -2.332 -4.875 -16.688 1 98.75 13 GLN B C 1
ATOM 1520 O O . GLN B 1 13 ? -3.152 -3.959 -16.766 1 98.75 13 GLN B O 1
ATOM 1525 N N . TYR B 1 14 ? -1.518 -5.055 -15.656 1 98.69 14 TYR B N 1
ATOM 1526 C CA . TYR B 1 14 ? -1.439 -4.082 -14.57 1 98.69 14 TYR B CA 1
ATOM 1527 C C . TYR B 1 14 ? -1.011 -2.717 -15.094 1 98.69 14 TYR B C 1
ATOM 1529 O O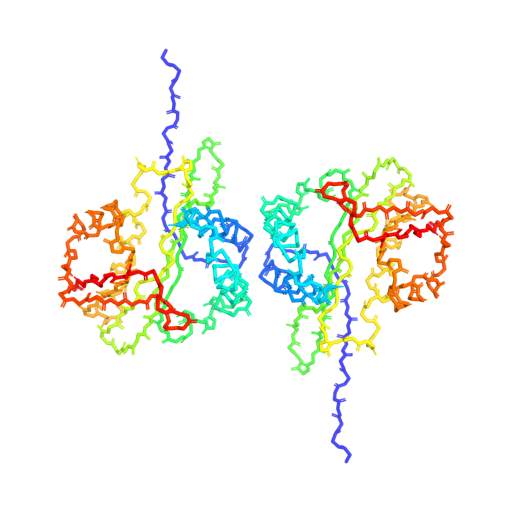 . TYR B 1 14 ? -0.161 -2.623 -15.984 1 98.69 14 TYR B O 1
ATOM 1537 N N . ARG B 1 15 ? -1.611 -1.651 -14.539 1 98.31 15 ARG B N 1
ATOM 1538 C CA . ARG B 1 15 ? -1.189 -0.266 -14.719 1 98.31 15 ARG B CA 1
ATOM 1539 C C . ARG B 1 15 ? -0.942 0.409 -13.375 1 98.31 15 ARG B C 1
ATOM 1541 O O . ARG B 1 15 ? -1.601 0.088 -12.383 1 98.31 15 ARG B O 1
ATOM 1548 N N . PRO B 1 16 ? -0.023 1.392 -13.359 1 97.75 16 PRO B N 1
ATOM 1549 C CA . PRO B 1 16 ? 0.304 2.043 -12.094 1 97.75 16 PRO B CA 1
ATOM 1550 C C . PRO B 1 16 ? -0.926 2.609 -11.383 1 97.75 16 PRO B C 1
ATOM 1552 O O . PRO B 1 16 ? -0.979 2.633 -10.148 1 97.75 16 PRO B O 1
ATOM 1555 N N . GLU B 1 17 ? -1.965 2.977 -12.102 1 97.88 17 GLU B N 1
ATOM 1556 C CA . GLU B 1 17 ? -3.176 3.541 -11.516 1 97.88 17 GLU B CA 1
ATOM 1557 C C . GLU B 1 17 ? -3.961 2.482 -10.742 1 97.88 17 GLU B C 1
ATOM 1559 O O . GLU B 1 17 ? -4.879 2.809 -9.984 1 97.88 17 GLU B O 1
ATOM 1564 N N . ASP B 1 18 ? -3.598 1.222 -10.898 1 98.62 18 ASP B N 1
ATOM 1565 C CA . ASP B 1 18 ? -4.273 0.123 -10.211 1 98.62 18 ASP B CA 1
ATOM 1566 C C . ASP B 1 18 ? -3.738 -0.052 -8.797 1 98.62 18 ASP B C 1
ATOM 1568 O O . ASP B 1 18 ? -4.312 -0.798 -7.996 1 98.62 18 ASP B O 1
ATOM 1572 N N . HIS B 1 19 ? -2.688 0.603 -8.445 1 98.69 19 HIS B N 1
ATOM 1573 C CA . HIS B 1 19 ? -1.836 0.182 -7.34 1 98.69 19 HIS B CA 1
ATOM 1574 C C . HIS B 1 19 ? -2.562 0.31 -6.004 1 98.69 19 HIS B C 1
ATOM 1576 O O . HIS B 1 19 ? -2.357 -0.504 -5.102 1 98.69 19 HIS B O 1
ATOM 1582 N N . ALA B 1 20 ? -3.42 1.309 -5.867 1 98.62 20 ALA B N 1
ATOM 1583 C CA . ALA B 1 20 ? -4.152 1.446 -4.613 1 98.62 20 ALA B CA 1
ATOM 1584 C C . ALA B 1 20 ? -5.004 0.211 -4.336 1 98.62 20 ALA B C 1
ATOM 1586 O O . ALA B 1 20 ? -4.996 -0.322 -3.223 1 98.62 20 ALA B O 1
ATOM 1587 N N . THR B 1 21 ? -5.707 -0.239 -5.355 1 98.25 21 THR B N 1
ATOM 1588 C CA . THR B 1 21 ? -6.574 -1.398 -5.195 1 98.25 21 THR B CA 1
ATOM 1589 C C . THR B 1 21 ? -5.754 -2.674 -5.039 1 98.25 21 THR B C 1
ATOM 1591 O O . THR B 1 21 ? -6.105 -3.553 -4.25 1 98.25 21 THR B O 1
ATOM 1594 N N . VAL B 1 22 ? -4.668 -2.801 -5.754 1 98.56 22 VAL B N 1
ATOM 1595 C CA . VAL B 1 22 ? -3.754 -3.93 -5.621 1 98.56 22 VAL B CA 1
ATOM 1596 C C . VAL B 1 22 ? -3.24 -4.012 -4.188 1 98.56 22 VAL B C 1
ATOM 1598 O O . VAL B 1 22 ? -3.236 -5.09 -3.584 1 98.56 22 VAL B O 1
ATOM 1601 N N . THR B 1 23 ? -2.861 -2.834 -3.631 1 98.75 23 THR B N 1
ATOM 1602 C CA . THR B 1 23 ? -2.404 -2.76 -2.246 1 98.75 23 THR B CA 1
ATOM 1603 C C . THR B 1 23 ? -3.496 -3.232 -1.291 1 98.75 23 THR B C 1
ATOM 1605 O O . THR B 1 23 ? -3.24 -4.051 -0.405 1 98.75 23 THR B O 1
ATOM 1608 N N . LYS B 1 24 ? -4.691 -2.771 -1.485 1 98.5 24 LYS B N 1
ATOM 1609 C CA . LYS B 1 24 ? -5.82 -3.117 -0.624 1 98.5 24 LYS B CA 1
ATOM 1610 C C . LYS B 1 24 ? -6.109 -4.613 -0.67 1 98.5 24 LYS B C 1
ATOM 1612 O O . LYS B 1 24 ? -6.25 -5.258 0.373 1 98.5 24 LYS B O 1
ATOM 1617 N N . ILE B 1 25 ? -6.168 -5.176 -1.846 1 98.25 25 ILE B N 1
ATOM 1618 C CA . ILE B 1 25 ? -6.445 -6.602 -2.014 1 98.25 25 ILE B CA 1
ATOM 1619 C C . ILE B 1 25 ? -5.336 -7.422 -1.357 1 98.25 25 ILE B C 1
ATOM 1621 O O . ILE B 1 25 ? -5.609 -8.406 -0.67 1 98.25 25 ILE B O 1
ATOM 1625 N N . PHE B 1 26 ? -4.07 -7.008 -1.544 1 98.56 26 PHE B N 1
ATOM 1626 C CA . PHE B 1 26 ? -2.932 -7.715 -0.97 1 98.56 26 PHE B CA 1
ATOM 1627 C C . PHE B 1 26 ? -3.023 -7.746 0.551 1 98.56 26 PHE B C 1
ATOM 1629 O O . PHE B 1 26 ? -2.938 -8.812 1.161 1 98.56 26 PHE B O 1
ATOM 1636 N N . ILE B 1 27 ? -3.277 -6.594 1.154 1 97.94 27 ILE B N 1
ATOM 1637 C CA . ILE B 1 27 ? -3.326 -6.473 2.607 1 97.94 27 ILE B CA 1
ATOM 1638 C C . ILE B 1 27 ? -4.461 -7.332 3.16 1 97.94 27 ILE B C 1
ATOM 1640 O O . ILE B 1 27 ? -4.246 -8.148 4.062 1 97.94 27 ILE B O 1
ATOM 1644 N N . GLU B 1 28 ? -5.625 -7.203 2.611 1 96.12 28 GLU B N 1
ATOM 1645 C CA . GLU B 1 28 ? -6.809 -7.891 3.117 1 96.12 28 GLU B CA 1
ATOM 1646 C C . GLU B 1 28 ? -6.691 -9.398 2.932 1 96.12 28 GLU B C 1
ATOM 1648 O O . GLU B 1 28 ? -7.203 -10.172 3.742 1 96.12 28 GLU B O 1
ATOM 1653 N N . SER B 1 29 ? -6.016 -9.758 1.886 1 94.69 29 SER B N 1
ATOM 1654 C CA . SER B 1 29 ? -5.844 -11.18 1.618 1 94.69 29 SER B CA 1
ATOM 1655 C C . SER B 1 29 ? -4.754 -11.781 2.498 1 94.69 29 SER B C 1
ATOM 1657 O O . SER B 1 29 ? -4.926 -12.867 3.055 1 94.69 29 SER B O 1
ATOM 1659 N N . LEU B 1 30 ? -3.588 -11.117 2.68 1 93.06 30 LEU B N 1
ATOM 1660 C CA . LEU B 1 30 ? -2.443 -11.641 3.416 1 93.06 30 LEU B CA 1
ATOM 1661 C C . LEU B 1 30 ? -2.77 -11.789 4.898 1 93.06 30 LEU B C 1
ATOM 1663 O O . LEU B 1 30 ? -2.355 -12.758 5.535 1 93.06 30 LEU B O 1
ATOM 1667 N N . ILE B 1 31 ? -3.549 -10.852 5.469 1 84.81 31 ILE B N 1
ATOM 1668 C CA . ILE B 1 31 ? -3.826 -10.875 6.902 1 84.81 31 ILE B CA 1
ATOM 1669 C C . ILE B 1 31 ? -4.781 -12.016 7.227 1 84.81 31 ILE B C 1
ATOM 1671 O O . ILE B 1 31 ? -4.859 -12.469 8.375 1 84.81 31 ILE B O 1
ATOM 1675 N N . ALA B 1 32 ? -5.48 -12.508 6.258 1 82.75 32 ALA B N 1
ATOM 1676 C CA . ALA B 1 32 ? -6.469 -13.562 6.457 1 82.75 32 ALA B CA 1
ATOM 1677 C C . ALA B 1 32 ? -5.828 -14.945 6.355 1 82.75 32 ALA B C 1
ATOM 1679 O O . ALA B 1 32 ? -6.461 -15.953 6.664 1 82.75 32 ALA B O 1
ATOM 1680 N N . VAL B 1 33 ? -4.555 -15.008 6.039 1 83.31 33 VAL B N 1
ATOM 1681 C CA . VAL B 1 33 ? -3.926 -16.281 5.672 1 83.31 33 VAL B CA 1
ATOM 1682 C C . VAL B 1 33 ? -3.662 -17.109 6.926 1 83.31 33 VAL B C 1
ATOM 1684 O O . VAL B 1 33 ? -3.586 -18.328 6.859 1 83.31 33 VAL B O 1
ATOM 1687 N N . ASP B 1 34 ? -3.367 -16.375 8.039 1 85.25 34 ASP B N 1
ATOM 1688 C CA . ASP B 1 34 ? -2.973 -17.047 9.273 1 85.25 34 ASP B CA 1
ATOM 1689 C C . ASP B 1 34 ? -3.654 -16.422 10.484 1 85.25 34 ASP B C 1
ATOM 1691 O O . ASP B 1 34 ? -3.566 -15.211 10.703 1 85.25 34 ASP B O 1
ATOM 1695 N N . GLU B 1 35 ? -4.273 -17.234 11.32 1 81.81 35 GLU B N 1
ATOM 1696 C CA . GLU B 1 35 ? -4.98 -16.734 12.492 1 81.81 35 GLU B CA 1
ATOM 1697 C C . GLU B 1 35 ? -4.117 -16.859 13.75 1 81.81 35 GLU B C 1
ATOM 1699 O O . GLU B 1 35 ? -4.523 -16.438 14.836 1 81.81 35 GLU B O 1
ATOM 1704 N N . ASN B 1 36 ? -2.984 -17.5 13.547 1 86.69 36 ASN B N 1
ATOM 1705 C CA . ASN B 1 36 ? -2.088 -17.672 14.688 1 86.69 36 ASN B CA 1
ATOM 1706 C C . ASN B 1 36 ? -1.476 -16.328 15.109 1 86.69 36 ASN B C 1
ATOM 1708 O O . ASN B 1 36 ? -0.585 -15.812 14.438 1 86.69 36 ASN B O 1
ATOM 1712 N N . LEU B 1 37 ? -1.782 -15.805 16.234 1 85 37 LEU B N 1
ATOM 1713 C CA . LEU B 1 37 ? -1.395 -14.477 16.703 1 85 37 LEU B CA 1
ATOM 1714 C C . LEU B 1 37 ? 0.065 -14.469 17.141 1 85 37 LEU B C 1
ATOM 1716 O O . LEU B 1 37 ? 0.693 -13.406 17.188 1 85 37 LEU B O 1
ATOM 1720 N N . GLU B 1 38 ? 0.5 -15.734 17.484 1 87.81 38 GLU B N 1
ATOM 1721 C CA . GLU B 1 38 ? 1.868 -15.828 17.984 1 87.81 38 GLU B CA 1
ATOM 1722 C C . GLU B 1 38 ? 2.871 -15.336 16.953 1 87.81 38 GLU B C 1
ATOM 1724 O O . GLU B 1 38 ? 3.896 -14.75 17.297 1 87.81 38 GLU B O 1
ATOM 1729 N N . TYR B 1 39 ? 2.562 -15.562 15.688 1 89.38 39 TYR B N 1
ATOM 1730 C CA . TYR B 1 39 ? 3.525 -15.242 14.641 1 89.38 39 TYR B CA 1
ATOM 1731 C C . TYR B 1 39 ? 3.021 -14.102 13.766 1 89.38 39 TYR B C 1
ATOM 1733 O O . TYR B 1 39 ? 3.482 -13.93 12.633 1 89.38 39 TYR B O 1
ATOM 1741 N N . ARG B 1 40 ? 2.113 -13.336 14.289 1 88.81 40 ARG B N 1
ATOM 1742 C CA . ARG B 1 40 ? 1.549 -12.195 13.57 1 88.81 40 ARG B CA 1
ATOM 1743 C C . ARG B 1 40 ? 2.645 -11.234 13.125 1 88.81 40 ARG B C 1
ATOM 1745 O O . ARG B 1 40 ? 2.547 -10.633 12.055 1 88.81 40 ARG B O 1
ATOM 1752 N N . TYR B 1 41 ? 3.693 -11.102 13.914 1 87.62 41 TYR B N 1
ATOM 1753 C CA . TYR B 1 41 ? 4.777 -10.18 13.617 1 87.62 41 TYR B CA 1
ATOM 1754 C C . TYR B 1 41 ? 5.496 -10.578 12.336 1 87.62 41 TYR B C 1
ATOM 1756 O O . TYR B 1 41 ? 5.984 -9.719 11.594 1 87.62 41 TYR B O 1
ATOM 1764 N N . LEU B 1 42 ? 5.617 -11.852 12.016 1 91.62 42 LEU B N 1
ATOM 1765 C CA . LEU B 1 42 ? 6.254 -12.328 10.797 1 91.62 42 LEU B CA 1
ATOM 1766 C C . LEU B 1 42 ? 5.461 -11.906 9.562 1 91.62 42 LEU B C 1
ATOM 1768 O O . LEU B 1 42 ? 6.043 -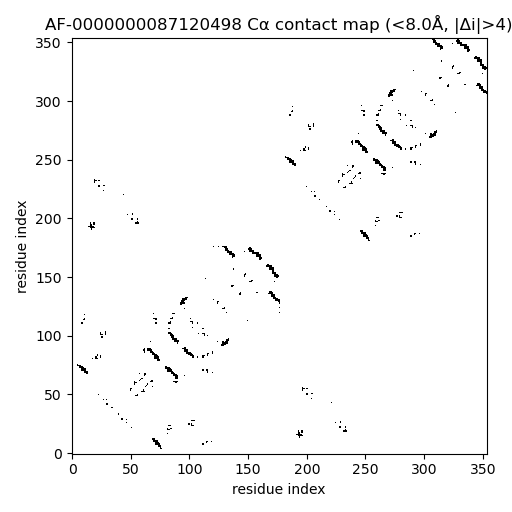11.461 8.57 1 91.62 42 LEU B O 1
ATOM 1772 N N . TRP B 1 43 ? 4.156 -11.969 9.672 1 92.25 43 TRP B N 1
ATOM 1773 C CA . TRP B 1 43 ? 3.281 -11.602 8.562 1 92.25 43 TRP B CA 1
ATOM 1774 C C . TRP B 1 43 ? 3.283 -10.094 8.344 1 92.25 43 TRP B C 1
ATOM 1776 O O . TRP B 1 43 ? 3.23 -9.625 7.203 1 92.25 43 TRP B O 1
ATOM 1786 N N . GLU B 1 44 ? 3.307 -9.391 9.438 1 91.69 44 GLU B N 1
ATOM 1787 C CA . GLU B 1 44 ? 3.383 -7.934 9.344 1 91.69 44 GLU B CA 1
ATOM 1788 C C . GLU B 1 44 ? 4.684 -7.492 8.68 1 91.69 44 GLU B C 1
ATOM 1790 O O . GLU B 1 44 ? 4.688 -6.574 7.855 1 91.69 44 GLU B O 1
ATOM 1795 N N . GLU B 1 45 ? 5.766 -8.18 9.031 1 92.69 45 GLU B N 1
ATOM 1796 C CA . GLU B 1 45 ? 7.051 -7.891 8.398 1 92.69 45 GLU B CA 1
ATOM 1797 C C . GLU B 1 45 ? 7.023 -8.219 6.914 1 92.69 45 GLU B C 1
ATOM 1799 O O . GLU B 1 45 ? 7.543 -7.465 6.094 1 92.69 45 GLU B O 1
ATOM 1804 N N . ARG B 1 46 ? 6.457 -9.297 6.602 1 94.31 46 ARG B N 1
ATOM 1805 C CA . ARG B 1 46 ? 6.332 -9.703 5.203 1 94.31 46 ARG B CA 1
ATOM 1806 C C . ARG B 1 46 ? 5.488 -8.703 4.418 1 94.31 46 ARG B C 1
ATOM 1808 O O . ARG B 1 46 ? 5.84 -8.336 3.297 1 94.31 46 ARG B O 1
ATOM 1815 N N . LEU B 1 47 ? 4.371 -8.289 5.016 1 96.06 47 LEU B N 1
ATOM 1816 C CA . LEU B 1 47 ? 3.48 -7.316 4.395 1 96.06 47 LEU B CA 1
ATOM 1817 C C . LEU B 1 47 ? 4.23 -6.023 4.074 1 96.06 47 LEU B C 1
ATOM 1819 O O . LEU B 1 47 ? 4.195 -5.547 2.938 1 96.06 47 LEU B O 1
ATOM 1823 N N . ARG B 1 48 ? 4.953 -5.492 5.055 1 96 48 ARG B N 1
ATOM 1824 C CA . ARG B 1 48 ? 5.711 -4.262 4.859 1 96 48 ARG B CA 1
ATOM 1825 C C . ARG B 1 48 ? 6.801 -4.449 3.807 1 96 48 ARG B C 1
ATOM 1827 O O . ARG B 1 48 ? 6.984 -3.6 2.934 1 96 48 ARG B O 1
ATOM 1834 N N . GLY B 1 49 ? 7.52 -5.566 3.941 1 97 49 GLY B N 1
ATOM 1835 C CA . GLY B 1 49 ? 8.578 -5.863 2.99 1 97 49 GLY B CA 1
ATOM 1836 C C . GLY B 1 49 ? 8.086 -5.949 1.558 1 97 49 GLY B C 1
ATOM 1837 O O . GLY B 1 49 ? 8.672 -5.34 0.658 1 97 49 GLY B O 1
ATOM 1838 N N . ASP B 1 50 ? 7.016 -6.688 1.365 1 97.69 50 ASP B N 1
ATOM 1839 C CA . ASP B 1 50 ? 6.48 -6.887 0.02 1 97.69 50 ASP B CA 1
ATOM 1840 C C . ASP B 1 50 ? 5.984 -5.57 -0.572 1 97.69 50 ASP B C 1
ATOM 1842 O O . ASP B 1 50 ? 6.238 -5.273 -1.742 1 97.69 50 ASP B O 1
ATOM 1846 N N . LEU B 1 51 ? 5.297 -4.727 0.227 1 98.25 51 LEU B N 1
ATOM 1847 C CA . LEU B 1 51 ? 4.703 -3.48 -0.246 1 98.25 51 LEU B CA 1
ATOM 1848 C C . LEU B 1 51 ? 5.781 -2.438 -0.522 1 98.25 51 LEU B C 1
ATOM 1850 O O . LEU B 1 51 ? 5.539 -1.463 -1.239 1 98.25 51 LEU B O 1
ATOM 1854 N N . THR B 1 52 ? 7 -2.604 0.023 1 98.06 52 THR B N 1
ATOM 1855 C CA . THR B 1 52 ? 8.023 -1.577 -0.128 1 98.06 52 THR B CA 1
ATOM 1856 C C . THR B 1 52 ? 9.156 -2.076 -1.02 1 98.06 52 THR B C 1
ATOM 1858 O O . THR B 1 52 ? 10.172 -1.393 -1.184 1 98.06 52 THR B O 1
ATOM 1861 N N . THR B 1 53 ? 9.078 -3.27 -1.56 1 97.38 53 THR B N 1
ATOM 1862 C CA . THR B 1 53 ? 10.086 -3.781 -2.479 1 97.38 53 THR B CA 1
ATOM 1863 C C . THR B 1 53 ? 9.461 -4.18 -3.809 1 97.38 53 THR B C 1
ATOM 1865 O O . THR B 1 53 ? 9.195 -3.326 -4.656 1 97.38 53 THR B O 1
ATOM 1868 N N . ASP B 1 54 ? 8.922 -5.414 -3.863 1 96.88 54 ASP B N 1
ATOM 1869 C CA . ASP B 1 54 ? 8.484 -5.895 -5.172 1 96.88 54 ASP B CA 1
ATOM 1870 C C . ASP B 1 54 ? 7.203 -5.188 -5.617 1 96.88 54 ASP B C 1
ATOM 1872 O O . ASP B 1 54 ? 7.102 -4.742 -6.762 1 96.88 54 ASP B O 1
ATOM 1876 N N . LEU B 1 55 ? 6.219 -5.004 -4.66 1 98.19 55 LEU B N 1
ATOM 1877 C CA . LEU B 1 55 ? 4.969 -4.359 -5.047 1 98.19 55 LEU B CA 1
ATOM 1878 C C . LEU B 1 55 ? 5.148 -2.852 -5.176 1 98.19 55 LEU B C 1
ATOM 1880 O O . LEU B 1 55 ? 4.297 -2.168 -5.75 1 98.19 55 LEU B O 1
ATOM 1884 N N . ALA B 1 56 ? 6.285 -2.354 -4.656 1 97.94 56 ALA B N 1
ATOM 1885 C CA . ALA B 1 56 ? 6.555 -0.924 -4.777 1 97.94 56 ALA B CA 1
ATOM 1886 C C . ALA B 1 56 ? 6.977 -0.567 -6.203 1 97.94 56 ALA B C 1
ATOM 1888 O O . ALA B 1 56 ? 6.934 0.602 -6.594 1 97.94 56 ALA B O 1
ATOM 1889 N N . ASP B 1 57 ? 7.477 -1.503 -6.93 1 97.69 57 ASP B N 1
ATOM 1890 C CA . ASP B 1 57 ? 7.922 -1.331 -8.312 1 97.69 57 ASP B CA 1
ATOM 1891 C C . ASP B 1 57 ? 7.711 -2.609 -9.117 1 97.69 57 ASP B C 1
ATOM 1893 O O . ASP B 1 57 ? 8.664 -3.328 -9.414 1 97.69 57 ASP B O 1
ATOM 1897 N N . ILE B 1 58 ? 6.5 -2.787 -9.562 1 98.31 58 ILE B N 1
ATOM 1898 C CA . ILE B 1 58 ? 6.074 -4.016 -10.219 1 98.31 58 ILE B CA 1
ATOM 1899 C C . ILE B 1 58 ? 6.762 -4.133 -11.578 1 98.31 58 ILE B C 1
ATOM 1901 O O . ILE B 1 58 ? 7.125 -5.234 -12.008 1 98.31 58 ILE B O 1
ATOM 1905 N N . GLU B 1 59 ? 6.918 -3.018 -12.25 1 97.75 59 GLU B N 1
ATOM 1906 C CA . GLU B 1 59 ? 7.668 -3.027 -13.5 1 97.75 59 GLU B CA 1
ATOM 1907 C C . GLU B 1 59 ? 9.062 -3.619 -13.305 1 97.75 59 GLU B C 1
ATOM 1909 O O . GLU B 1 59 ? 9.461 -4.531 -14.039 1 97.75 59 GLU B O 1
ATOM 1914 N N . ALA B 1 60 ? 9.75 -3.178 -12.289 1 97.5 60 ALA B N 1
ATOM 1915 C CA . ALA B 1 60 ? 11.125 -3.609 -12.062 1 97.5 60 ALA B CA 1
ATOM 1916 C C . ALA B 1 60 ? 11.172 -5.031 -11.508 1 97.5 60 ALA B C 1
ATOM 1918 O O . ALA B 1 60 ? 12.094 -5.789 -11.812 1 97.5 60 ALA B O 1
ATOM 1919 N N . SER B 1 61 ? 10.227 -5.402 -10.727 1 97.88 61 SER B N 1
ATOM 1920 C CA . SER B 1 61 ? 10.281 -6.676 -10.008 1 97.88 61 SER B CA 1
ATOM 1921 C C . SER B 1 61 ? 9.758 -7.816 -10.875 1 97.88 61 SER B C 1
ATOM 1923 O O . SER B 1 61 ? 10.203 -8.961 -10.742 1 97.88 61 SER B O 1
ATOM 1925 N N . HIS B 1 62 ? 8.805 -7.52 -11.742 1 98.25 62 HIS B N 1
ATOM 1926 C CA . HIS B 1 62 ? 8.117 -8.594 -12.453 1 98.25 62 HIS B CA 1
ATOM 1927 C C . HIS B 1 62 ? 8.312 -8.469 -13.961 1 98.25 62 HIS B C 1
ATOM 1929 O O . HIS B 1 62 ? 8.789 -9.398 -14.609 1 98.25 62 HIS B O 1
ATOM 1935 N N . VAL B 1 63 ? 8.078 -7.32 -14.492 1 98.12 63 VAL B N 1
ATOM 1936 C CA . VAL B 1 63 ? 7.934 -7.168 -15.938 1 98.12 63 VAL B CA 1
ATOM 1937 C C . VAL B 1 63 ? 9.312 -7.109 -16.578 1 98.12 63 VAL B C 1
ATOM 1939 O O . VAL B 1 63 ? 9.633 -7.914 -17.469 1 98.12 63 VAL B O 1
ATOM 1942 N N . ALA B 1 64 ? 10.164 -6.207 -16.094 1 98 64 ALA B N 1
ATOM 1943 C CA . ALA B 1 64 ? 11.461 -5.949 -16.703 1 98 64 ALA B CA 1
ATOM 1944 C C . ALA B 1 64 ? 12.32 -7.215 -16.734 1 98 64 ALA B C 1
ATOM 1946 O O . ALA B 1 64 ? 13 -7.492 -17.719 1 98 64 ALA B O 1
ATOM 1947 N N . PRO B 1 65 ? 12.273 -8.078 -15.727 1 97.81 65 PRO B N 1
ATOM 1948 C CA . PRO B 1 65 ? 13.109 -9.281 -15.742 1 97.81 65 PRO B CA 1
ATOM 1949 C C . PRO B 1 65 ? 12.531 -10.391 -16.625 1 97.81 65 PRO B C 1
ATOM 1951 O O . PRO B 1 65 ? 13.078 -11.5 -16.656 1 97.81 65 PRO B O 1
ATOM 1954 N N . GLY B 1 66 ? 11.352 -10.164 -17.141 1 98.31 66 GLY B N 1
ATOM 1955 C CA . GLY B 1 66 ? 10.828 -11.117 -18.109 1 98.31 66 GLY B CA 1
ATOM 1956 C C . GLY B 1 66 ? 9.555 -11.797 -17.641 1 98.31 66 GLY B C 1
ATOM 1957 O O . GLY B 1 66 ? 9.023 -12.664 -18.344 1 98.31 66 GLY B O 1
ATOM 1958 N N . GLY B 1 67 ? 9.109 -11.453 -16.422 1 98.75 67 GLY B N 1
ATOM 1959 C CA . GLY B 1 67 ? 7.801 -11.891 -15.961 1 98.75 67 GLY B CA 1
ATOM 1960 C C . GLY B 1 67 ? 6.684 -10.938 -16.328 1 98.75 67 GLY B C 1
ATOM 1961 O O . GLY B 1 67 ? 6.742 -10.281 -17.375 1 98.75 67 GLY B O 1
ATOM 1962 N N . ASN B 1 68 ? 5.625 -10.953 -15.531 1 98.88 68 ASN B N 1
ATOM 1963 C CA . ASN B 1 68 ? 4.48 -10.102 -15.82 1 98.88 68 ASN B CA 1
ATOM 1964 C C . ASN B 1 68 ? 3.551 -9.977 -14.609 1 98.88 68 ASN B C 1
ATOM 1966 O O . ASN B 1 68 ? 3.783 -10.609 -13.578 1 98.88 68 ASN B O 1
ATOM 1970 N N . PHE B 1 69 ? 2.607 -9.133 -14.727 1 98.94 69 PHE B N 1
ATOM 1971 C CA . PHE B 1 69 ? 1.649 -8.875 -13.656 1 98.94 69 PHE B CA 1
ATOM 1972 C C . PHE B 1 69 ? 0.307 -8.438 -14.227 1 98.94 69 PHE B C 1
ATOM 1974 O O . PHE B 1 69 ? 0.249 -7.543 -15.078 1 98.94 69 PHE B O 1
ATOM 1981 N N . TRP B 1 70 ? -0.77 -9.125 -13.805 1 98.94 70 TRP B N 1
ATOM 1982 C CA . TRP B 1 70 ? -2.1 -8.852 -14.336 1 98.94 70 TRP B CA 1
ATOM 1983 C C . TRP B 1 70 ? -3.08 -8.523 -13.219 1 98.94 70 TRP B C 1
ATOM 1985 O O . TRP B 1 70 ? -2.855 -8.891 -12.062 1 98.94 70 TRP B O 1
ATOM 1995 N N . VAL B 1 71 ? -4.125 -7.84 -13.602 1 98.94 71 VAL B N 1
ATOM 1996 C CA . VAL B 1 71 ? -5.25 -7.617 -12.695 1 98.94 71 VAL B CA 1
ATOM 1997 C C . VAL B 1 71 ? -6.543 -8.109 -13.344 1 98.94 71 VAL B C 1
ATOM 1999 O O . VAL B 1 71 ? -6.66 -8.133 -14.57 1 98.94 71 VAL B O 1
ATOM 2002 N N . ALA B 1 72 ? -7.418 -8.602 -12.539 1 98.81 72 ALA B N 1
ATOM 2003 C CA . ALA B 1 72 ? -8.781 -8.906 -12.953 1 98.81 72 ALA B CA 1
ATOM 2004 C C . ALA B 1 72 ? -9.711 -7.73 -12.68 1 98.81 72 ALA B C 1
ATOM 2006 O O . ALA B 1 72 ? -9.664 -7.129 -11.609 1 98.81 72 ALA B O 1
ATOM 2007 N N . VAL B 1 73 ? -10.516 -7.391 -13.656 1 98.25 73 VAL B N 1
ATOM 2008 C CA . VAL B 1 73 ? -11.438 -6.266 -13.547 1 98.25 73 VAL B CA 1
ATOM 2009 C C . VAL B 1 73 ? -12.883 -6.77 -13.633 1 98.25 73 VAL B C 1
ATOM 2011 O O . VAL B 1 73 ? -13.25 -7.453 -14.594 1 98.25 73 VAL B O 1
ATOM 2014 N N . ALA B 1 74 ? -13.633 -6.512 -12.617 1 97 74 ALA B N 1
ATOM 2015 C CA . ALA B 1 74 ? -15.07 -6.797 -12.633 1 97 74 ALA B CA 1
ATOM 2016 C C . ALA B 1 74 ? -15.867 -5.57 -13.07 1 97 74 ALA B C 1
ATOM 2018 O O . ALA B 1 74 ? -15.609 -4.457 -12.602 1 97 74 ALA B O 1
ATOM 2019 N N . THR B 1 75 ? -16.719 -5.734 -14.008 1 94.38 75 THR B N 1
ATOM 2020 C CA . THR B 1 75 ? -17.594 -4.66 -14.477 1 94.38 75 THR B CA 1
ATOM 2021 C C . THR B 1 75 ? -19.047 -4.984 -14.195 1 94.38 75 THR B C 1
ATOM 2023 O O . THR B 1 75 ? -19.531 -6.055 -14.562 1 94.38 75 THR B O 1
ATOM 2026 N N . THR B 1 76 ? -19.703 -4.098 -13.406 1 89.38 76 THR B N 1
ATOM 2027 C CA . THR B 1 76 ? -21.141 -4.191 -13.117 1 89.38 76 THR B CA 1
ATOM 2028 C C . THR B 1 76 ? -21.828 -2.85 -13.352 1 89.38 76 THR B C 1
ATOM 2030 O O . THR B 1 76 ? -21.391 -1.822 -12.828 1 89.38 76 THR B O 1
ATOM 2033 N N . LYS B 1 77 ? -22.859 -2.797 -14.078 1 89.94 77 LYS B N 1
ATOM 2034 C CA . LYS B 1 77 ? -23.656 -1.603 -14.367 1 89.94 77 LYS B CA 1
ATOM 2035 C C . LYS B 1 77 ? -22.766 -0.448 -14.812 1 89.94 77 LYS B C 1
ATOM 2037 O O . LYS B 1 77 ? -22.891 0.672 -14.312 1 89.94 77 LYS B O 1
ATOM 2042 N N . GLY B 1 78 ? -21.734 -0.876 -15.562 1 88.44 78 GLY B N 1
ATOM 2043 C CA . GLY B 1 78 ? -20.891 0.133 -16.188 1 88.44 78 GLY B CA 1
ATOM 2044 C C . GLY B 1 78 ? -19.75 0.599 -15.289 1 88.44 78 GLY B C 1
ATOM 2045 O O . GLY B 1 78 ? -18.922 1.42 -15.703 1 88.44 78 GLY B O 1
ATOM 2046 N N . ILE B 1 79 ? -19.688 0.09 -14.164 1 90.94 79 ILE B N 1
ATOM 2047 C CA . ILE B 1 79 ? -18.609 0.457 -13.242 1 90.94 79 ILE B CA 1
ATOM 2048 C C . ILE B 1 79 ? -17.594 -0.672 -13.164 1 90.94 79 ILE B C 1
ATOM 2050 O O . ILE B 1 79 ? -17.938 -1.828 -12.922 1 90.94 79 ILE B O 1
ATOM 2054 N N . SER B 1 80 ? -16.375 -0.319 -13.422 1 95.19 80 SER B N 1
ATOM 2055 C CA . SER B 1 80 ? -15.305 -1.309 -13.414 1 95.19 80 SER B CA 1
ATOM 2056 C C . SER B 1 80 ? -14.398 -1.123 -12.203 1 95.19 80 SER B C 1
ATOM 2058 O O . SER B 1 80 ? -14.094 0.007 -11.812 1 95.19 80 SER B O 1
ATOM 2060 N N . ARG B 1 81 ? -14.055 -2.227 -11.656 1 94.94 81 ARG B N 1
ATOM 2061 C CA . ARG B 1 81 ? -13.148 -2.203 -10.516 1 94.94 81 ARG B CA 1
ATOM 2062 C C . ARG B 1 81 ? -12.172 -3.375 -10.562 1 94.94 81 ARG B C 1
ATOM 2064 O O . ARG B 1 81 ? -12.547 -4.484 -10.953 1 94.94 81 ARG B O 1
ATOM 2071 N N . VAL B 1 82 ? -10.945 -3.176 -10.172 1 98.31 82 VAL B N 1
ATOM 2072 C CA . VAL B 1 82 ? -9.984 -4.258 -10.016 1 98.31 82 VAL B CA 1
ATOM 2073 C C . VAL B 1 82 ? -10.391 -5.145 -8.836 1 98.31 82 VAL B C 1
ATOM 2075 O O . VAL B 1 82 ? -10.68 -4.648 -7.75 1 98.31 82 VAL B O 1
ATOM 2078 N N . VAL B 1 83 ? -10.422 -6.5 -9.062 1 98.38 83 VAL B N 1
ATOM 2079 C CA . VAL B 1 83 ? -10.945 -7.379 -8.023 1 98.38 83 VAL B CA 1
ATOM 2080 C C . VAL B 1 83 ? -9.977 -8.539 -7.789 1 98.38 83 VAL B C 1
ATOM 2082 O O . VAL B 1 83 ? -10.25 -9.43 -6.984 1 98.38 83 VAL B O 1
ATOM 2085 N N . GLY B 1 84 ? -8.875 -8.555 -8.461 1 98.75 84 GLY B N 1
ATOM 2086 C CA . GLY B 1 84 ? -7.883 -9.609 -8.289 1 98.75 84 GLY B CA 1
ATOM 2087 C C . GLY B 1 84 ? -6.562 -9.305 -8.977 1 98.75 84 GLY B C 1
ATOM 2088 O O . GLY B 1 84 ? -6.461 -8.336 -9.734 1 98.75 84 GLY B O 1
ATOM 2089 N N . MET B 1 85 ? -5.586 -10.086 -8.641 1 98.88 85 MET B N 1
ATOM 2090 C CA . MET B 1 85 ? -4.25 -9.883 -9.195 1 98.88 85 MET B CA 1
ATOM 2091 C C . MET B 1 85 ? -3.488 -11.195 -9.281 1 98.88 85 MET B C 1
ATOM 2093 O O . MET B 1 85 ? -3.807 -12.156 -8.578 1 98.88 85 MET B O 1
ATOM 2097 N N . THR B 1 86 ? -2.531 -11.281 -10.133 1 98.88 86 THR B N 1
ATOM 2098 C CA . THR B 1 86 ? -1.546 -12.359 -10.18 1 98.88 86 THR B CA 1
ATOM 2099 C C . THR B 1 86 ? -0.257 -11.883 -10.844 1 98.88 86 THR B C 1
ATOM 2101 O O . THR B 1 86 ? -0.284 -11 -11.695 1 98.88 86 THR B O 1
ATOM 2104 N N . GLY B 1 87 ? 0.835 -12.383 -10.445 1 98.81 87 GLY B N 1
ATOM 2105 C CA . GLY B 1 87 ? 2.137 -12.07 -11.016 1 98.81 87 GLY B CA 1
ATOM 2106 C C . GLY B 1 87 ? 2.941 -13.305 -11.375 1 98.81 87 GLY B C 1
ATOM 2107 O O . GLY B 1 87 ? 2.674 -14.391 -10.867 1 98.81 87 GLY B O 1
ATOM 2108 N N . LEU B 1 88 ? 3.818 -13.172 -12.258 1 98.88 88 LEU B N 1
ATOM 2109 C CA . LEU B 1 88 ? 4.766 -14.203 -12.672 1 98.88 88 LEU B CA 1
ATOM 2110 C C . LEU B 1 88 ? 6.199 -13.688 -12.594 1 98.88 88 LEU B C 1
ATOM 2112 O O . LEU B 1 88 ? 6.527 -12.656 -13.18 1 98.88 88 LEU B O 1
ATOM 2116 N N . ILE B 1 89 ? 6.996 -14.32 -11.82 1 98.75 89 ILE B N 1
ATOM 2117 C CA . ILE B 1 89 ? 8.438 -14.086 -11.805 1 98.75 89 ILE B CA 1
ATOM 2118 C C . ILE B 1 89 ? 9.133 -15.07 -12.734 1 98.75 89 ILE B C 1
ATOM 2120 O O . ILE B 1 89 ? 8.945 -16.281 -12.617 1 98.75 89 ILE B O 1
ATOM 2124 N N . ARG B 1 90 ? 9.828 -14.562 -13.625 1 98.44 90 ARG B N 1
ATOM 2125 C CA . ARG B 1 90 ? 10.602 -15.445 -14.484 1 98.44 90 ARG B CA 1
ATOM 2126 C C . ARG B 1 90 ? 11.875 -15.914 -13.789 1 98.44 90 ARG B C 1
ATOM 2128 O O . ARG B 1 90 ? 12.797 -15.117 -13.57 1 98.44 90 ARG B O 1
ATOM 2135 N N . VAL B 1 91 ? 11.961 -17.125 -13.484 1 97.81 91 VAL B N 1
ATOM 2136 C CA . VAL B 1 91 ? 13.078 -17.641 -12.711 1 97.81 91 VAL B CA 1
ATOM 2137 C C . VAL B 1 91 ? 14.172 -18.156 -13.648 1 97.81 91 VAL B C 1
ATOM 2139 O O . VAL B 1 91 ? 15.336 -18.266 -13.258 1 97.81 91 VAL B O 1
ATOM 2142 N N . SER B 1 92 ? 13.82 -18.547 -14.812 1 98.06 92 SER B N 1
ATOM 2143 C CA . SER B 1 92 ? 14.711 -18.953 -15.891 1 98.06 92 SER B CA 1
ATOM 2144 C C . SER B 1 92 ? 14.047 -18.766 -17.25 1 98.06 92 SER B C 1
ATOM 2146 O O . SER B 1 92 ? 12.93 -18.266 -17.344 1 98.06 92 SER B O 1
ATOM 2148 N N . GLU B 1 93 ? 14.734 -19.109 -18.25 1 97.5 93 GLU B N 1
ATOM 2149 C CA . GLU B 1 93 ? 14.195 -18.984 -19.594 1 97.5 93 GLU B CA 1
ATOM 2150 C C . GLU B 1 93 ? 12.883 -19.75 -19.734 1 97.5 93 GLU B C 1
ATOM 2152 O O . GLU B 1 93 ? 11.953 -19.281 -20.406 1 97.5 93 GLU B O 1
ATOM 2157 N N . ALA B 1 94 ? 12.781 -20.922 -19.109 1 98.56 94 ALA B N 1
ATOM 2158 C CA . ALA B 1 94 ? 11.648 -21.812 -19.391 1 98.56 94 ALA B CA 1
ATOM 2159 C C . ALA B 1 94 ? 10.773 -22 -18.156 1 98.56 94 ALA B C 1
ATOM 2161 O O . ALA B 1 94 ? 9.828 -22.781 -18.172 1 98.56 94 ALA B O 1
ATOM 2162 N N . VAL B 1 95 ? 11.102 -21.297 -17.062 1 98.81 95 VAL B N 1
ATOM 2163 C CA . VAL B 1 95 ? 10.383 -21.562 -15.812 1 98.81 95 VAL B CA 1
ATOM 2164 C C . VAL B 1 95 ? 9.898 -20.25 -15.211 1 98.81 95 VAL B C 1
ATOM 2166 O O . VAL B 1 95 ? 10.656 -19.281 -15.133 1 98.81 95 VAL B O 1
ATOM 2169 N N . GLY B 1 96 ? 8.641 -20.172 -14.859 1 98.81 96 GLY B N 1
ATOM 2170 C CA . GLY B 1 96 ? 8.062 -19.047 -14.148 1 98.81 96 GLY B CA 1
ATOM 2171 C C . GLY B 1 96 ? 7.496 -19.422 -12.797 1 98.81 96 GLY B C 1
ATOM 2172 O O . GLY B 1 96 ? 6.984 -20.531 -12.617 1 98.81 96 GLY B O 1
ATOM 2173 N N . GLU B 1 97 ? 7.637 -18.562 -11.859 1 98.94 97 GLU B N 1
ATOM 2174 C CA . GLU B 1 97 ? 6.992 -18.703 -10.555 1 98.94 97 GLU B CA 1
ATOM 2175 C C . GLU B 1 97 ? 5.738 -17.828 -10.469 1 98.94 97 GLU B C 1
ATOM 2177 O O . GLU B 1 97 ? 5.805 -16.609 -10.648 1 98.94 97 GLU B O 1
ATOM 2182 N N . VAL B 1 98 ? 4.621 -18.5 -10.234 1 98.88 98 VAL B N 1
ATOM 2183 C CA . VAL B 1 98 ? 3.359 -17.797 -10.031 1 98.88 98 VAL B CA 1
ATOM 2184 C C . VAL B 1 98 ? 3.32 -17.219 -8.625 1 98.88 98 VAL B C 1
ATOM 2186 O O . VAL B 1 98 ? 3.582 -17.906 -7.641 1 98.88 98 VAL B O 1
ATOM 2189 N N . ARG B 1 99 ? 3.018 -15.883 -8.57 1 97.62 99 ARG B N 1
ATOM 2190 C CA . ARG B 1 99 ? 2.949 -15.18 -7.293 1 97.62 99 ARG B CA 1
ATOM 2191 C C . ARG B 1 99 ? 1.702 -14.305 -7.219 1 97.62 99 ARG B C 1
ATOM 2193 O O . ARG B 1 99 ? 1.116 -13.961 -8.25 1 97.62 99 ARG B O 1
ATOM 2200 N N . ARG B 1 100 ? 1.319 -13.984 -6.047 1 97.44 100 ARG B N 1
ATOM 2201 C CA . ARG B 1 100 ? 0.359 -12.914 -5.773 1 97.44 100 ARG B CA 1
ATOM 2202 C C . ARG B 1 100 ? -1.004 -13.242 -6.379 1 97.44 100 ARG B C 1
ATOM 2204 O O . ARG B 1 100 ? -1.62 -12.398 -7.027 1 97.44 100 ARG B O 1
ATOM 2211 N N . VAL B 1 101 ? -1.353 -14.484 -6.281 1 98.25 101 VAL B N 1
ATOM 2212 C CA . VAL B 1 101 ? -2.697 -14.844 -6.719 1 98.25 101 VAL B CA 1
ATOM 2213 C C . VAL B 1 101 ? -3.707 -14.5 -5.629 1 98.25 101 VAL B C 1
ATOM 2215 O O . VAL B 1 101 ? -3.971 -15.312 -4.738 1 98.25 101 VAL B O 1
ATOM 2218 N N . TYR B 1 102 ? -4.281 -13.344 -5.738 1 98.12 102 TYR B N 1
ATOM 2219 C CA . TYR B 1 102 ? -5.246 -12.867 -4.758 1 98.12 102 TYR B CA 1
ATOM 2220 C C . TYR B 1 102 ? -6.516 -12.367 -5.438 1 98.12 102 TYR B C 1
ATOM 2222 O O . TYR B 1 102 ? -6.449 -11.719 -6.484 1 98.12 102 TYR B O 1
ATOM 2230 N N . VAL B 1 103 ? -7.629 -12.68 -4.883 1 97.88 103 VAL B N 1
ATOM 2231 C CA . VAL B 1 103 ? -8.938 -12.227 -5.352 1 97.88 103 VAL B CA 1
ATOM 2232 C C . VAL B 1 103 ? -9.688 -11.555 -4.203 1 97.88 103 VAL B C 1
ATOM 2234 O O . VAL B 1 103 ? -9.672 -12.047 -3.072 1 97.88 103 VAL B O 1
ATOM 2237 N N . ASP B 1 104 ? -10.234 -10.383 -4.488 1 96.62 104 ASP B N 1
ATOM 2238 C CA . ASP B 1 104 ? -11.117 -9.734 -3.529 1 96.62 104 ASP B CA 1
ATOM 2239 C C . ASP B 1 104 ? -12.125 -10.727 -2.955 1 96.62 104 ASP B C 1
ATOM 2241 O O . ASP B 1 104 ? -12.766 -11.469 -3.699 1 96.62 104 ASP B O 1
ATOM 2245 N N . GLN B 1 105 ? -12.289 -10.703 -1.71 1 92.75 105 GLN B N 1
ATOM 2246 C CA . GLN B 1 105 ? -13.109 -11.695 -1.021 1 92.75 105 GLN B CA 1
ATOM 2247 C C . GLN B 1 105 ? -14.562 -11.633 -1.498 1 92.75 105 GLN B C 1
ATOM 2249 O O . GLN B 1 105 ? -15.242 -12.656 -1.554 1 92.75 105 GLN B O 1
ATOM 2254 N N . THR B 1 106 ? -15 -10.469 -1.849 1 90.44 106 THR B N 1
ATOM 2255 C CA . THR B 1 106 ? -16.391 -10.281 -2.281 1 90.44 106 THR B CA 1
ATOM 2256 C C . THR B 1 106 ? -16.594 -10.867 -3.676 1 90.44 106 THR B C 1
ATOM 2258 O O . THR B 1 106 ? -17.734 -10.984 -4.141 1 90.44 106 THR B O 1
ATOM 2261 N N . CYS B 1 107 ? -15.523 -11.297 -4.297 1 92.62 107 CYS B N 1
ATOM 2262 C CA . CYS B 1 107 ? -15.609 -11.805 -5.664 1 92.62 107 CYS B CA 1
ATOM 2263 C C . CYS B 1 107 ? -15.086 -13.234 -5.75 1 92.62 107 CYS B C 1
ATOM 2265 O O . CYS B 1 107 ? -14.727 -13.703 -6.832 1 92.62 107 CYS B O 1
ATOM 2267 N N . HIS B 1 108 ? -15.016 -13.875 -4.617 1 89.62 108 HIS B N 1
ATOM 2268 C CA . HIS B 1 108 ? -14.617 -15.281 -4.605 1 89.62 108 HIS B CA 1
ATOM 2269 C C . HIS B 1 108 ? -15.695 -16.156 -5.23 1 89.62 108 HIS B C 1
ATOM 2271 O O . HIS B 1 108 ? -16.875 -15.789 -5.246 1 89.62 108 HIS B O 1
ATOM 2277 N N . ARG B 1 109 ? -15.312 -17.188 -5.852 1 88.12 109 ARG B N 1
ATOM 2278 C CA . ARG B 1 109 ? -16.188 -18.203 -6.422 1 88.12 109 ARG B CA 1
ATOM 2279 C C . ARG B 1 109 ? -16.938 -17.656 -7.629 1 88.12 109 ARG B C 1
ATOM 2281 O O . ARG B 1 109 ? -18.062 -18.078 -7.902 1 88.12 109 ARG B O 1
ATOM 2288 N N . MET B 1 110 ? -16.312 -16.672 -8.234 1 89.81 110 MET B N 1
ATOM 2289 C CA . MET B 1 110 ? -16.875 -16.094 -9.445 1 89.81 110 MET B CA 1
ATOM 2290 C C . MET B 1 110 ? -15.984 -16.359 -10.648 1 89.81 110 MET B C 1
ATOM 2292 O O . MET B 1 110 ? -16.141 -15.734 -11.703 1 89.81 110 MET B O 1
ATOM 2296 N N . GLY B 1 111 ? -14.992 -17.234 -10.406 1 95.06 111 GLY B N 1
ATOM 2297 C CA . GLY B 1 111 ? -14.117 -17.641 -11.5 1 95.06 111 GLY B CA 1
ATOM 2298 C C . GLY B 1 111 ? -12.969 -16.672 -11.734 1 95.06 111 GLY B C 1
ATOM 2299 O O . GLY B 1 111 ? -12.234 -16.797 -12.711 1 95.06 111 GLY B O 1
ATOM 2300 N N . VAL B 1 112 ? -12.789 -15.695 -10.922 1 97.62 112 VAL B N 1
ATOM 2301 C CA . VAL B 1 112 ? -11.766 -14.664 -11.078 1 97.62 112 VAL B CA 1
ATOM 2302 C C . VAL B 1 112 ? -10.383 -15.312 -11.078 1 97.62 112 VAL B C 1
ATOM 2304 O O . VAL B 1 112 ? -9.57 -15.039 -11.961 1 97.62 112 VAL B O 1
ATOM 2307 N N . GLY B 1 113 ? -10.117 -16.203 -10.117 1 98.31 113 GLY B N 1
ATOM 2308 C CA . GLY B 1 113 ? -8.836 -16.891 -10.023 1 98.31 113 GLY B CA 1
ATOM 2309 C C . GLY B 1 113 ? -8.508 -17.703 -11.266 1 98.31 113 GLY B C 1
ATOM 2310 O O . GLY B 1 113 ? -7.379 -17.656 -11.758 1 98.31 113 GLY B O 1
ATOM 2311 N N . ARG B 1 114 ? -9.492 -18.406 -11.719 1 98.31 114 ARG B N 1
ATOM 2312 C CA . ARG B 1 114 ? -9.312 -19.234 -12.906 1 98.31 114 ARG B CA 1
ATOM 2313 C C . ARG B 1 114 ? -8.945 -18.375 -14.117 1 98.31 114 ARG B C 1
ATOM 2315 O O . ARG B 1 114 ? -8.102 -18.766 -14.922 1 98.31 114 ARG B O 1
ATOM 2322 N N . LYS B 1 115 ? -9.617 -17.266 -14.25 1 98.56 115 LYS B N 1
ATOM 2323 C CA . LYS B 1 115 ? -9.352 -16.375 -15.375 1 98.56 115 LYS B CA 1
ATOM 2324 C C . LYS B 1 115 ? -7.945 -15.781 -15.281 1 98.56 115 LYS B C 1
ATOM 2326 O O . LYS B 1 115 ? -7.254 -15.648 -16.297 1 98.56 115 LYS B O 1
ATOM 2331 N N . LEU B 1 116 ? -7.559 -15.391 -14.094 1 98.88 116 LEU B N 1
ATOM 2332 C CA . LEU B 1 116 ? -6.211 -14.867 -13.883 1 98.88 116 LEU B CA 1
ATOM 2333 C C . LEU B 1 116 ? -5.16 -15.914 -14.258 1 98.88 116 LEU B C 1
ATOM 2335 O O . LEU B 1 116 ? -4.219 -15.609 -14.992 1 98.88 116 LEU B O 1
ATOM 2339 N N . MET B 1 117 ? -5.352 -17.156 -13.781 1 98.88 117 MET B N 1
ATOM 2340 C CA . MET B 1 117 ? -4.395 -18.219 -14.047 1 98.88 117 MET B CA 1
ATOM 2341 C C . MET B 1 117 ? -4.359 -18.578 -15.531 1 98.88 117 MET B C 1
ATOM 2343 O O . MET B 1 117 ? -3.293 -18.844 -16.078 1 98.88 117 MET B O 1
ATOM 2347 N N . ALA B 1 118 ? -5.531 -18.547 -16.141 1 98.81 118 ALA B N 1
ATOM 2348 C CA . ALA B 1 118 ? -5.586 -18.812 -17.578 1 98.81 118 ALA B CA 1
ATOM 2349 C C . ALA B 1 118 ? -4.777 -17.781 -18.359 1 98.81 118 ALA B C 1
ATOM 2351 O O . ALA B 1 118 ? -4.043 -18.125 -19.281 1 98.81 118 ALA B O 1
ATOM 2352 N N . GLN B 1 119 ? -4.953 -16.531 -18.031 1 98.88 119 GLN B N 1
ATOM 2353 C CA . GLN B 1 119 ? -4.199 -15.461 -18.656 1 98.88 119 GLN B CA 1
ATOM 2354 C C . GLN B 1 119 ? -2.699 -15.641 -18.438 1 98.88 119 GLN B C 1
ATOM 2356 O O . GLN B 1 119 ? -1.908 -15.484 -19.375 1 98.88 119 GLN B O 1
ATOM 2361 N N . LEU B 1 120 ? -2.334 -15.914 -17.188 1 98.94 120 LEU B N 1
ATOM 2362 C CA . LEU B 1 120 ? -0.932 -16.109 -16.844 1 98.94 120 LEU B CA 1
ATOM 2363 C C . LEU B 1 120 ? -0.323 -17.25 -17.641 1 98.94 120 LEU B C 1
ATOM 2365 O O . LEU B 1 120 ? 0.768 -17.109 -18.188 1 98.94 120 LEU B O 1
ATOM 2369 N N . GLU B 1 121 ? -1.012 -18.344 -17.734 1 98.88 121 GLU B N 1
ATOM 2370 C CA . GLU B 1 121 ? -0.51 -19.516 -18.453 1 98.88 121 GLU B CA 1
ATOM 2371 C C . GLU B 1 121 ? -0.394 -19.25 -19.953 1 98.88 121 GLU B C 1
ATOM 2373 O O . GLU B 1 121 ? 0.594 -19.625 -20.578 1 98.88 121 GLU B O 1
ATOM 2378 N N . SER B 1 122 ? -1.44 -18.641 -20.5 1 98.81 122 SER B N 1
ATOM 2379 C CA . SER B 1 122 ? -1.428 -18.312 -21.922 1 98.81 122 SER B CA 1
ATOM 2380 C C . SER B 1 122 ? -0.245 -17.422 -22.281 1 98.81 122 SER B C 1
ATOM 2382 O O . SER B 1 122 ? 0.483 -17.688 -23.234 1 98.81 122 SER B O 1
ATOM 2384 N N . TRP B 1 123 ? -0.089 -16.375 -21.516 1 98.88 123 TRP B N 1
ATOM 2385 C CA . TRP B 1 123 ? 1.036 -15.469 -21.734 1 98.88 123 TRP B CA 1
ATOM 2386 C C . TRP B 1 123 ? 2.363 -16.203 -21.594 1 98.88 123 TRP B C 1
ATOM 2388 O O . TRP B 1 123 ? 3.287 -15.992 -22.375 1 98.88 123 TRP B O 1
ATOM 2398 N N . SER B 1 124 ? 2.463 -17.016 -20.562 1 98.81 124 SER B N 1
ATOM 2399 C CA . SER B 1 124 ? 3.68 -17.781 -20.297 1 98.81 124 SER B CA 1
ATOM 2400 C C . SER B 1 124 ? 4.07 -18.641 -21.5 1 98.81 124 SER B C 1
ATOM 2402 O O . SER B 1 124 ? 5.223 -18.609 -21.938 1 98.81 124 SER B O 1
ATOM 2404 N N . ARG B 1 125 ? 3.135 -19.359 -22.094 1 98.38 125 ARG B N 1
ATOM 2405 C CA . ARG B 1 125 ? 3.375 -20.188 -23.266 1 98.38 125 ARG B CA 1
ATOM 2406 C C . ARG B 1 125 ? 3.9 -19.344 -24.422 1 98.38 125 ARG B C 1
ATOM 2408 O O . ARG B 1 125 ? 4.867 -19.734 -25.094 1 98.38 125 ARG B O 1
ATOM 2415 N N . GLN B 1 126 ? 3.287 -18.219 -24.562 1 98.44 126 GLN B N 1
ATOM 2416 C CA . GLN B 1 126 ? 3.621 -17.344 -25.672 1 98.44 126 GLN B CA 1
ATOM 2417 C C . GLN B 1 126 ? 5 -16.719 -25.5 1 98.44 126 GLN B C 1
ATOM 2419 O O . GLN B 1 126 ? 5.582 -16.203 -26.453 1 98.44 126 GLN B O 1
ATOM 2424 N N . ASN B 1 127 ? 5.484 -16.75 -24.281 1 98.19 127 ASN B N 1
ATOM 2425 C CA . ASN B 1 127 ? 6.758 -16.094 -24 1 98.19 127 ASN B CA 1
ATOM 2426 C C . ASN B 1 127 ? 7.844 -17.094 -23.641 1 98.19 127 ASN B C 1
ATOM 2428 O O . ASN B 1 127 ? 8.789 -16.781 -22.938 1 98.19 127 ASN B O 1
ATOM 2432 N N . GLY B 1 128 ? 7.676 -18.359 -24 1 98.12 128 GLY B N 1
ATOM 2433 C CA . GLY B 1 128 ? 8.734 -19.375 -23.984 1 98.12 128 GLY B CA 1
ATOM 2434 C C . GLY B 1 128 ? 8.836 -20.094 -22.656 1 98.12 128 GLY B C 1
ATOM 2435 O O . GLY B 1 128 ? 9.758 -20.891 -22.453 1 98.12 128 GLY B O 1
ATOM 2436 N N . ILE B 1 129 ? 7.992 -19.828 -21.766 1 98.69 129 ILE B N 1
ATOM 2437 C CA . ILE B 1 129 ? 7.973 -20.531 -20.484 1 98.69 129 ILE B CA 1
ATOM 2438 C C . ILE B 1 129 ? 7.336 -21.906 -20.672 1 98.69 129 ILE B C 1
ATOM 2440 O O . ILE B 1 129 ? 6.27 -22.031 -21.281 1 98.69 129 ILE B O 1
ATOM 2444 N N . LYS B 1 130 ? 7.941 -22.906 -20.172 1 98.75 130 LYS B N 1
ATOM 2445 C CA . LYS B 1 130 ? 7.504 -24.281 -20.406 1 98.75 130 LYS B CA 1
ATOM 2446 C C . LYS B 1 130 ? 6.844 -24.875 -19.172 1 98.75 130 LYS B C 1
ATOM 2448 O O . LYS B 1 130 ? 6.102 -25.859 -19.25 1 98.75 130 LYS B O 1
ATOM 2453 N N . SER B 1 131 ? 7.195 -24.297 -18.047 1 98.81 131 SER B N 1
ATOM 2454 C CA . SER B 1 131 ? 6.594 -24.75 -16.797 1 98.81 131 SER B CA 1
ATOM 2455 C C . SER B 1 131 ? 6.438 -23.594 -15.812 1 98.81 131 SER B C 1
ATOM 2457 O O . SER B 1 131 ? 7.223 -22.656 -15.828 1 98.81 131 SER B O 1
ATOM 2459 N N . VAL B 1 132 ? 5.438 -23.688 -15.008 1 98.88 132 VAL B N 1
ATOM 2460 C CA . VAL B 1 132 ? 5.227 -22.719 -13.93 1 98.88 132 VAL B CA 1
ATOM 2461 C C . VAL B 1 132 ? 5.051 -23.453 -12.609 1 98.88 132 VAL B C 1
ATOM 2463 O O . VAL B 1 132 ? 4.645 -24.625 -12.586 1 98.88 132 VAL B O 1
ATOM 2466 N N . PHE B 1 133 ? 5.414 -22.797 -11.562 1 98.81 133 PHE B N 1
ATOM 2467 C CA . PHE B 1 133 ? 5.215 -23.359 -10.234 1 98.81 133 PHE B CA 1
ATOM 2468 C C . PHE B 1 133 ? 4.781 -22.281 -9.242 1 98.81 133 PHE B C 1
ATOM 2470 O O . PHE B 1 133 ? 4.852 -21.094 -9.555 1 98.81 133 PHE B O 1
ATOM 2477 N N . LEU B 1 134 ? 4.246 -22.719 -8.195 1 98.62 134 LEU B N 1
ATOM 2478 C CA . LEU B 1 134 ? 3.887 -21.844 -7.078 1 98.62 134 LEU B CA 1
ATOM 2479 C C . LEU B 1 134 ? 3.959 -22.594 -5.754 1 98.62 134 LEU B C 1
ATOM 2481 O O . LEU B 1 134 ? 4.082 -23.828 -5.742 1 98.62 134 LEU B O 1
ATOM 2485 N N . THR B 1 135 ? 4.043 -21.875 -4.723 1 97.69 135 THR B N 1
ATOM 2486 C CA . THR B 1 135 ? 3.9 -22.422 -3.385 1 97.69 135 THR B CA 1
ATOM 2487 C C . THR B 1 135 ? 2.676 -21.844 -2.686 1 97.69 135 THR B C 1
ATOM 2489 O O . THR B 1 135 ? 2.281 -20.719 -2.951 1 97.69 135 THR B O 1
ATOM 2492 N N . THR B 1 136 ? 2.023 -22.688 -1.94 1 96.5 136 THR B N 1
ATOM 2493 C CA . THR B 1 136 ? 0.849 -22.25 -1.189 1 96.5 136 THR B CA 1
ATOM 2494 C C . THR B 1 136 ? 0.792 -22.953 0.169 1 96.5 136 THR B C 1
ATOM 2496 O O . THR B 1 136 ? 1.635 -23.797 0.476 1 96.5 136 THR B O 1
ATOM 2499 N N . ASN B 1 137 ? -0.134 -22.531 0.993 1 94.62 137 ASN B N 1
ATOM 2500 C CA . ASN B 1 137 ? -0.302 -23.078 2.336 1 94.62 137 ASN B CA 1
ATOM 2501 C C . ASN B 1 137 ? -0.567 -24.578 2.301 1 94.62 137 ASN B C 1
ATOM 2503 O O . ASN B 1 137 ? -1.561 -25.031 1.725 1 94.62 137 ASN B O 1
ATOM 2507 N N 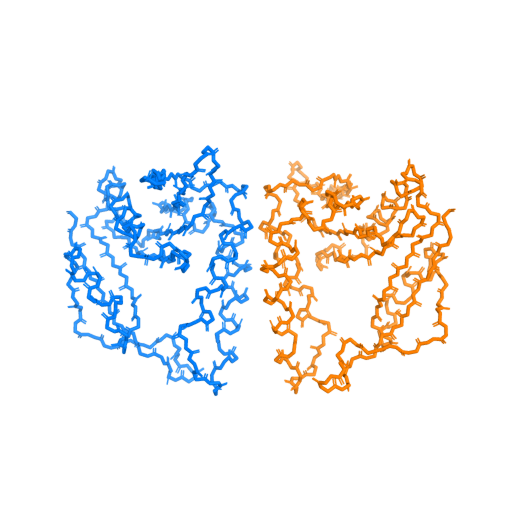. ALA B 1 138 ? 0.273 -25.344 3.025 1 94.94 138 ALA B N 1
ATOM 2508 C CA . ALA B 1 138 ? 0.172 -26.797 3.021 1 94.94 138 ALA B CA 1
ATOM 2509 C C . ALA B 1 138 ? -1.073 -27.266 3.771 1 94.94 138 ALA B C 1
ATOM 2511 O O . ALA B 1 138 ? -1.598 -28.344 3.506 1 94.94 138 ALA B O 1
ATOM 2512 N N . THR B 1 139 ? -1.524 -26.422 4.676 1 91.94 139 THR B N 1
ATOM 2513 C CA . THR B 1 139 ? -2.588 -26.875 5.57 1 91.94 139 THR B CA 1
ATOM 2514 C C . THR B 1 139 ? -3.945 -26.359 5.09 1 91.94 139 THR B C 1
ATOM 2516 O O . THR B 1 139 ? -4.977 -26.672 5.688 1 91.94 139 THR B O 1
ATOM 2519 N N . ASP B 1 140 ? -3.979 -25.562 4.109 1 92.56 140 ASP B N 1
ATOM 2520 C CA . ASP B 1 140 ? -5.227 -25.047 3.551 1 92.56 140 ASP B CA 1
ATOM 2521 C C . ASP B 1 140 ? -5.645 -25.844 2.316 1 92.56 140 ASP B C 1
ATOM 2523 O O . ASP B 1 140 ? -4.953 -25.812 1.294 1 92.56 140 ASP B O 1
ATOM 2527 N N . ASP B 1 141 ? -6.773 -26.438 2.344 1 94.44 141 ASP B N 1
ATOM 2528 C CA . ASP B 1 141 ? -7.219 -27.312 1.265 1 94.44 141 ASP B CA 1
ATOM 2529 C C . ASP B 1 141 ? -7.762 -26.516 0.089 1 94.44 141 ASP B C 1
ATOM 2531 O O . ASP B 1 141 ? -7.789 -27 -1.044 1 94.44 141 ASP B O 1
ATOM 2535 N N . ARG B 1 142 ? -8.156 -25.359 0.329 1 93.69 142 ARG B N 1
ATOM 2536 C CA . ARG B 1 142 ? -8.836 -24.594 -0.706 1 93.69 142 ARG B CA 1
ATOM 2537 C C . ARG B 1 142 ? -7.887 -24.234 -1.845 1 93.69 142 ARG B C 1
ATOM 2539 O O . ARG B 1 142 ? -8.141 -24.594 -3 1 93.69 142 ARG B O 1
ATOM 2546 N N . PRO B 1 143 ? -6.797 -23.547 -1.559 1 95.56 143 PRO B N 1
ATOM 2547 C CA . PRO B 1 143 ? -5.867 -23.281 -2.656 1 95.56 143 PRO B CA 1
ATOM 2548 C C . PRO B 1 143 ? -5.293 -24.547 -3.275 1 95.56 143 PRO B C 1
ATOM 2550 O O . PRO B 1 143 ? -5.07 -24.609 -4.488 1 95.56 143 PRO B O 1
ATOM 2553 N N . LYS B 1 144 ? -5.055 -25.594 -2.467 1 97.19 144 LYS B N 1
ATOM 2554 C CA . LYS B 1 144 ? -4.52 -26.844 -2.994 1 97.19 144 LYS B CA 1
ATOM 2555 C C . LYS B 1 144 ? -5.477 -27.469 -4.004 1 97.19 144 LYS B C 1
ATOM 2557 O O . LYS B 1 144 ? -5.062 -27.875 -5.086 1 97.19 144 LYS B O 1
ATOM 2562 N N . ALA B 1 145 ? -6.715 -27.531 -3.627 1 97.62 145 ALA B N 1
ATOM 2563 C CA . ALA B 1 145 ? -7.727 -28.078 -4.527 1 97.62 145 ALA B CA 1
ATOM 2564 C C . ALA B 1 145 ? -7.855 -27.219 -5.785 1 97.62 145 ALA B C 1
ATOM 2566 O O . ALA B 1 145 ? -8.062 -27.75 -6.883 1 97.62 145 ALA B O 1
ATOM 2567 N N . PHE B 1 146 ? -7.781 -25.906 -5.645 1 98.06 146 PHE B N 1
ATOM 2568 C CA . PHE B 1 146 ? -7.875 -24.969 -6.754 1 98.06 146 PHE B CA 1
ATOM 2569 C C . PHE B 1 146 ? -6.797 -25.25 -7.793 1 98.06 146 PHE B C 1
ATOM 2571 O O . PHE B 1 146 ? -7.094 -25.406 -8.977 1 98.06 146 PHE B O 1
ATOM 2578 N N . TYR B 1 147 ? -5.543 -25.328 -7.344 1 98.56 147 TYR B N 1
ATOM 2579 C CA . TYR B 1 147 ? -4.441 -25.516 -8.281 1 98.56 147 TYR B CA 1
ATOM 2580 C C . TYR B 1 147 ? -4.457 -26.922 -8.875 1 98.56 147 TYR B C 1
ATOM 2582 O O . TYR B 1 147 ? -4.125 -27.109 -10.047 1 98.56 147 TYR B O 1
ATOM 2590 N N . ALA B 1 148 ? -4.848 -27.922 -8.008 1 98.44 148 ALA B N 1
ATOM 2591 C CA . ALA B 1 148 ? -5.016 -29.266 -8.547 1 98.44 148 ALA B CA 1
ATOM 2592 C C . ALA B 1 148 ? -6.043 -29.281 -9.672 1 98.44 148 ALA B C 1
ATOM 2594 O O . ALA B 1 148 ? -5.816 -29.906 -10.711 1 98.44 148 ALA B O 1
ATOM 2595 N N . ALA B 1 149 ? -7.137 -28.594 -9.492 1 98.19 149 ALA B N 1
ATOM 2596 C CA . ALA B 1 149 ? -8.211 -28.531 -10.477 1 98.19 149 ALA B CA 1
ATOM 2597 C C . ALA B 1 149 ? -7.742 -27.844 -11.758 1 98.19 149 ALA B C 1
ATOM 2599 O O . ALA B 1 149 ? -8.289 -28.094 -12.836 1 98.19 149 ALA B O 1
ATOM 2600 N N . LEU B 1 150 ? -6.781 -27.016 -11.688 1 98.44 150 LEU B N 1
ATOM 2601 C CA . LEU B 1 150 ? -6.246 -26.297 -12.844 1 98.44 150 LEU B CA 1
ATOM 2602 C C . LEU B 1 150 ? -5.172 -27.141 -13.547 1 98.44 150 LEU B C 1
ATOM 2604 O O . LEU B 1 150 ? -4.598 -26.688 -14.547 1 98.44 150 LEU B O 1
ATOM 2608 N N . GLY B 1 151 ? -4.855 -28.281 -12.977 1 98.62 151 GLY B N 1
ATOM 2609 C CA . GLY B 1 151 ? -3.939 -29.188 -13.641 1 98.62 151 GLY B CA 1
ATOM 2610 C C . GLY B 1 151 ? -2.531 -29.141 -13.078 1 98.62 151 GLY B C 1
ATOM 2611 O O . GLY B 1 151 ? -1.604 -29.703 -13.664 1 98.62 151 GLY B O 1
ATOM 2612 N N . TYR B 1 152 ? -2.336 -28.453 -11.969 1 98.88 152 TYR B N 1
ATOM 2613 C CA . TYR B 1 152 ? -1.036 -28.453 -11.305 1 98.88 152 TYR B CA 1
ATOM 2614 C C . TYR B 1 152 ? -0.834 -29.734 -10.5 1 98.88 152 TYR B C 1
ATOM 2616 O O . TYR B 1 152 ? -1.789 -30.281 -9.945 1 98.88 152 TYR B O 1
ATOM 2624 N N . THR B 1 153 ? 0.393 -30.172 -10.383 1 98.56 153 THR B N 1
ATOM 2625 C CA . THR B 1 153 ? 0.742 -31.359 -9.609 1 98.56 153 THR B CA 1
ATOM 2626 C C . THR B 1 153 ? 1.525 -30.969 -8.359 1 98.56 153 THR B C 1
ATOM 2628 O O . THR B 1 153 ? 2.477 -30.203 -8.422 1 98.56 153 THR B O 1
ATOM 2631 N N . LYS B 1 154 ? 1.134 -31.547 -7.32 1 97.81 154 LYS B N 1
ATOM 2632 C CA . LYS B 1 154 ? 1.813 -31.297 -6.051 1 97.81 154 LYS B CA 1
ATOM 2633 C C . LYS B 1 154 ? 3.172 -32 -6.012 1 97.81 154 LYS B C 1
ATOM 2635 O O . LYS B 1 154 ? 3.293 -33.156 -6.41 1 97.81 154 LYS B O 1
ATOM 2640 N N . VAL B 1 155 ? 4.129 -31.234 -5.59 1 97.19 155 VAL B N 1
ATOM 2641 C CA . VAL B 1 155 ? 5.457 -31.797 -5.391 1 97.19 155 VAL B CA 1
ATOM 2642 C C . VAL B 1 155 ? 5.582 -32.344 -3.969 1 97.19 155 VAL B C 1
ATOM 2644 O O . VAL B 1 155 ? 5.129 -31.703 -3.014 1 97.19 155 VAL B O 1
ATOM 2647 N N . ASP B 1 156 ? 6.168 -33.5 -3.848 1 92.25 156 ASP B N 1
ATOM 2648 C CA . ASP B 1 156 ? 6.309 -34.156 -2.547 1 92.25 156 ASP B CA 1
ATOM 2649 C C . ASP B 1 156 ? 7.465 -33.531 -1.754 1 92.25 156 ASP B C 1
ATOM 2651 O O . ASP B 1 156 ? 8.516 -34.156 -1.607 1 92.25 156 ASP B O 1
ATOM 2655 N N . GLU B 1 157 ? 7.305 -32.375 -1.265 1 92.75 157 GLU B N 1
ATOM 2656 C CA . GLU B 1 157 ? 8.266 -31.641 -0.46 1 92.75 157 GLU B CA 1
ATOM 2657 C C . GLU B 1 157 ? 7.562 -30.625 0.432 1 92.75 157 GLU B C 1
ATOM 2659 O O . GLU B 1 157 ? 6.574 -30.016 0.024 1 92.75 157 GLU B O 1
ATOM 2664 N N . ILE B 1 158 ? 8 -30.641 1.679 1 88.44 158 ILE B N 1
ATOM 2665 C CA . ILE B 1 158 ? 7.469 -29.625 2.582 1 88.44 158 ILE B CA 1
ATOM 2666 C C . ILE B 1 158 ? 8.461 -28.484 2.711 1 88.44 158 ILE B C 1
ATOM 2668 O O . ILE B 1 158 ? 9.656 -28.703 2.924 1 88.44 158 ILE B O 1
ATOM 2672 N N . LEU B 1 159 ? 7.969 -27.344 2.492 1 93.62 159 LEU B N 1
ATOM 2673 C CA . LEU B 1 159 ? 8.719 -26.109 2.639 1 93.62 159 LEU B CA 1
ATOM 2674 C C . LEU B 1 159 ? 8.172 -25.266 3.787 1 93.62 159 LEU B C 1
ATOM 2676 O O . LEU B 1 159 ? 7.078 -25.547 4.289 1 93.62 159 LEU B O 1
ATOM 2680 N N . TYR B 1 160 ? 9.008 -24.391 4.25 1 95.31 160 TYR B N 1
ATOM 2681 C CA . TYR B 1 160 ? 8.547 -23.438 5.25 1 95.31 160 TYR B CA 1
ATOM 2682 C C . TYR B 1 160 ? 8.688 -22 4.742 1 95.31 160 TYR B C 1
ATOM 2684 O O . TYR B 1 160 ? 9.711 -21.656 4.145 1 95.31 160 TYR B O 1
ATOM 2692 N N . LEU B 1 161 ? 7.672 -21.266 4.953 1 94 161 LEU B N 1
ATOM 2693 C CA . LEU B 1 161 ? 7.73 -19.859 4.52 1 94 161 LEU B CA 1
ATOM 2694 C C . LEU B 1 161 ? 8.797 -19.109 5.293 1 94 161 LEU B C 1
ATOM 2696 O O . LEU B 1 161 ? 9.469 -18.234 4.734 1 94 161 LEU B O 1
ATOM 2700 N N . TRP B 1 162 ? 8.891 -19.375 6.613 1 94.38 162 TRP B N 1
ATOM 2701 C CA . TRP B 1 162 ? 9.953 -18.828 7.441 1 94.38 162 TRP B CA 1
ATOM 2702 C C . TRP B 1 162 ? 10.859 -19.938 7.969 1 94.38 162 TRP B C 1
ATOM 2704 O O . TRP B 1 162 ? 10.375 -21 8.367 1 94.38 162 TRP B O 1
ATOM 2714 N N . GLU B 1 163 ? 12.141 -19.609 8 1 91.5 163 GLU B N 1
ATOM 2715 C CA . GLU B 1 163 ? 13.109 -20.594 8.469 1 91.5 163 GLU B CA 1
ATOM 2716 C C . GLU B 1 163 ? 13.508 -20.328 9.914 1 91.5 163 GLU B C 1
ATOM 2718 O O . GLU B 1 163 ? 13.875 -21.266 10.641 1 91.5 163 GLU B O 1
ATOM 2723 N N . ASN B 1 164 ? 13.461 -19.047 10.32 1 88.88 164 ASN B N 1
ATOM 2724 C CA . ASN B 1 164 ? 13.758 -18.688 11.703 1 88.88 164 ASN B CA 1
ATOM 2725 C C . ASN B 1 164 ? 12.664 -17.812 12.297 1 88.88 164 ASN B C 1
ATOM 2727 O O . ASN B 1 164 ? 12.664 -16.594 12.109 1 88.88 164 ASN B O 1
ATOM 2731 N N . PRO B 1 165 ? 11.875 -18.422 13.016 1 89.19 165 PRO B N 1
ATOM 2732 C CA . PRO B 1 165 ? 11.609 -19.828 13.305 1 89.19 165 PRO B CA 1
ATOM 2733 C C . PRO B 1 165 ? 11.016 -20.578 12.117 1 89.19 165 PRO B C 1
ATOM 2735 O O . PRO B 1 165 ? 10.523 -19.953 11.172 1 89.19 165 PRO B O 1
ATOM 2738 N N . LYS B 1 166 ? 11.242 -21.844 12.102 1 90.12 166 LYS B N 1
ATOM 2739 C CA . LYS B 1 166 ? 10.516 -22.641 11.125 1 90.12 166 LYS B CA 1
ATOM 2740 C C . LYS B 1 166 ? 9.008 -22.578 11.367 1 90.12 166 LYS B C 1
ATOM 2742 O O . LYS B 1 166 ? 8.516 -23.094 12.375 1 90.12 166 LYS B O 1
ATOM 2747 N N . TYR B 1 167 ? 8.445 -21.844 10.477 1 92.44 167 TYR B N 1
ATOM 2748 C CA . TYR B 1 167 ? 7.02 -21.594 10.672 1 92.44 167 TYR B CA 1
ATOM 2749 C C . TYR B 1 167 ? 6.297 -21.516 9.328 1 92.44 167 TYR B C 1
ATOM 2751 O O . TYR B 1 167 ? 6.887 -21.125 8.32 1 92.44 167 TYR B O 1
ATOM 2759 N N . PHE B 1 168 ? 5.039 -22 9.266 1 93.88 168 PHE B N 1
ATOM 2760 C CA . PHE B 1 168 ? 4.094 -21.922 8.156 1 93.88 168 PHE B CA 1
ATOM 2761 C C . PHE B 1 168 ? 4.484 -22.875 7.039 1 93.88 168 PHE B C 1
ATOM 2763 O O . PHE B 1 168 ? 5.23 -22.5 6.129 1 93.88 168 PHE B O 1
ATOM 2770 N N . GLU B 1 169 ? 4.039 -24.031 7.02 1 95.06 169 GLU B N 1
ATOM 2771 C CA . GLU B 1 169 ? 4.324 -25.094 6.059 1 95.06 169 GLU B CA 1
ATOM 2772 C C . GLU B 1 169 ? 3.715 -24.781 4.695 1 95.06 169 GLU B C 1
ATOM 2774 O O . GLU B 1 169 ? 2.545 -24.391 4.605 1 95.06 169 GLU B O 1
ATOM 2779 N N . MET B 1 170 ? 4.566 -24.969 3.688 1 96.69 170 MET B N 1
ATOM 2780 C CA . MET B 1 170 ? 4.152 -24.719 2.309 1 96.69 170 MET B CA 1
ATOM 2781 C C . MET B 1 170 ? 4.27 -25.984 1.468 1 96.69 170 MET B C 1
ATOM 2783 O O . MET B 1 170 ? 5.043 -26.875 1.798 1 96.69 170 MET B O 1
ATOM 2787 N N . VAL B 1 171 ? 3.482 -26.016 0.428 1 97.62 171 VAL B N 1
ATOM 2788 C CA . VAL B 1 171 ? 3.596 -27.062 -0.582 1 97.62 171 VAL B CA 1
ATOM 2789 C C . VAL B 1 171 ? 3.773 -26.438 -1.962 1 97.62 171 VAL B C 1
ATOM 2791 O O . VAL B 1 171 ? 3.268 -25.328 -2.221 1 97.62 171 VAL B O 1
ATOM 2794 N N . LYS B 1 172 ? 4.504 -27.094 -2.742 1 98.31 172 LYS B N 1
ATOM 2795 C CA . LYS B 1 172 ? 4.805 -26.625 -4.09 1 98.31 172 LYS B CA 1
ATOM 2796 C C . LYS B 1 172 ? 3.934 -27.328 -5.129 1 98.31 172 LYS B C 1
ATOM 2798 O O . LYS B 1 172 ? 3.715 -28.531 -5.047 1 98.31 172 LYS B O 1
ATOM 2803 N N . PHE B 1 173 ? 3.35 -26.609 -6.035 1 98.69 173 PHE B N 1
ATOM 2804 C CA . PHE B 1 173 ? 2.617 -27.109 -7.188 1 98.69 173 PHE B CA 1
ATOM 2805 C C . PHE B 1 173 ? 3.318 -26.734 -8.484 1 98.69 173 PHE B C 1
ATOM 2807 O O . PHE B 1 173 ? 3.836 -25.609 -8.609 1 98.69 173 PHE B O 1
ATOM 2814 N N . VAL B 1 174 ? 3.326 -27.656 -9.438 1 98.75 174 VAL B N 1
ATOM 2815 C CA . VAL B 1 174 ? 3.984 -27.422 -10.719 1 98.75 174 VAL B CA 1
ATOM 2816 C C . VAL B 1 174 ? 3.049 -27.812 -11.859 1 98.75 174 VAL B C 1
ATOM 2818 O O . VAL B 1 174 ? 2.248 -28.734 -11.727 1 98.75 174 VAL B O 1
ATOM 2821 N N . LYS B 1 175 ? 3.105 -27.125 -12.969 1 98.88 175 LYS B N 1
ATOM 2822 C CA . LYS B 1 175 ? 2.359 -27.453 -14.18 1 98.88 175 LYS B CA 1
ATOM 2823 C C . LYS B 1 175 ? 3.217 -27.25 -15.43 1 98.88 175 LYS B C 1
ATOM 2825 O O . LYS B 1 175 ? 3.848 -26.203 -15.586 1 98.88 175 LYS B O 1
ATOM 2830 N N . GLN B 1 176 ? 3.297 -28.266 -16.203 1 98.75 176 GLN B N 1
ATOM 2831 C CA . GLN B 1 176 ? 3.871 -28.125 -17.531 1 98.75 176 GLN B CA 1
ATOM 2832 C C . GLN B 1 176 ? 2.898 -27.422 -18.484 1 98.75 176 GLN B C 1
ATOM 2834 O O . GLN B 1 176 ? 1.705 -27.734 -18.5 1 98.75 176 GLN B O 1
ATOM 2839 N N . LEU B 1 177 ? 3.43 -26.484 -19.141 1 98 177 LEU B N 1
ATOM 2840 C CA . LEU B 1 177 ? 2.557 -25.688 -20 1 98 177 LEU B CA 1
ATOM 2841 C C . LEU B 1 177 ? 2.561 -26.203 -21.422 1 98 177 LEU B C 1
ATOM 2843 O O . LEU B 1 177 ? 3.564 -26.75 -21.891 1 98 177 LEU B O 1
#

Solvent-accessible surface area (backbone atoms only — not comparable to full-atom values): 19312 Å² total; per-residue (Å²): 129,85,76,74,70,72,72,43,75,48,69,44,74,62,52,55,60,46,35,30,54,52,51,29,43,49,52,64,52,59,64,67,72,60,86,58,70,90,56,43,66,60,53,52,51,48,51,53,50,42,45,56,44,48,62,37,36,46,57,69,58,18,37,72,70,64,27,35,51,36,29,29,33,38,33,46,97,87,43,71,43,77,44,29,36,35,32,28,38,43,79,48,79,41,32,28,38,53,39,66,78,47,62,32,76,95,51,60,95,68,53,54,66,59,50,48,50,50,50,51,50,54,52,34,53,77,65,56,27,44,31,39,30,36,70,46,58,57,85,43,62,63,66,50,51,52,42,45,75,72,62,31,42,76,47,99,54,82,43,54,78,34,76,87,62,76,41,64,53,24,30,38,34,37,31,79,101,129,86,78,72,68,71,74,44,76,48,69,46,75,62,52,56,60,46,34,30,54,53,51,29,44,49,52,63,51,58,65,67,73,58,85,60,70,90,55,43,67,60,54,51,49,47,52,52,50,42,45,57,45,47,63,36,36,46,56,71,57,18,35,71,70,66,28,35,49,35,30,28,34,38,35,44,96,87,44,73,43,76,43,30,36,34,31,28,38,43,78,48,77,40,34,30,36,52,38,66,78,46,62,32,77,93,50,59,93,67,55,53,67,58,51,48,50,50,50,51,51,54,52,36,51,76,64,56,26,42,31,40,31,35,71,44,58,57,85,42,62,64,65,52,50,51,43,43,74,72,62,31,44,76,48,100,54,83,42,54,78,33,77,86,62,75,41,64,53,23,30,38,34,37,31,81,101

Secondary structure (DSSP, 8-state):
-----PPEEEEEE--GGGHHHHHHHHHHHHTTS---GGGHHHHHHHHHHHHHTGGG-HIIIIITTT-EEEEEEEEETTEEEEEEEEEEEE-SSSEEEEEEEEE-GGGTTSSHHHHHHHHHHHHHHHTT--EEEEEEETT-HHHHHHHHHTT-EEEEEEEEEEETTEEEEEEEEEEE-/-----PPEEEEEE--GGGHHHHHHHHHHHHTTS---GGGHHHHHHHHHHHHHTGGG-HIIIIITTT-EEEEEEEEETTEEEEEEEEEEEE-SSSEEEEEEEEE-GGGTTSSHHHHHHHHHHHHHHHTT--EEEEEEETT-HHHHHHHHHTT-EEEEEEEEEEETTEEEEEEEEEEE-

Organism: NCBI:txid53985

pLDDT: mean 94.42, std 9.22, range [31.14, 98.94]

Sequence (354 aa):
MTTDTPVQVTVRQYRPEDHATVTKIFIESLIAVDENLEYRYLWEERLRGDLTTDLADIEASHVAPGGNFWVAVATTKGISRVVGMTGLIRVSEAVGEVRRVYVDQTCHRMGVGRKLMAQLESWSRQNGIKSVFLTTNATDDRPKAFYAALGYTKVDEILYLWENPKYFEMVKFVKQLMTTDTPVQVTVRQYRPEDHATVTKIFIESLIAVDENLEYRYLWEERLRGDLTTDLADIEASHVAPGGNFWVAVATTKGISRVVGMTGLIRVSEAVGEVRRVYVDQTCHRMGVGRKLMAQLESWSRQNGIKSVFLTTNATDDRPKAFYAALGYTKVDEILYLWENPKYFEMVKFVKQL

Foldseek 3Di:
DPPQFDKDKAKDFDDPVQLVVLLVQLVVFLQPQDPPPVCSVVSVVVNVVCVVPCSVCVCVNAVVQPKGKMFMWIDDPRDIHTFWIKIWHDPDQAEIEIDRGTGHPVCPPVCNSVNRVVVRVVVSVVRRHFKYKYKDQPPDVVVVVVVVVVPWDKDPDWDAPDVVPRDTIIIMTMDTD/DPPQQDKDKDKDFDDPVQLVVLLVQLVVFLQVQDPPPVCSVVSVVVNVVCVVPCSVCVCVNAVVQPKGKMFMWIDDPRDIHTFWIKIWHDPDQAEIEIDRGTGHPVCPPVCNSVNRVVVRVVVSVVRRHFKYKYKDQPPDVVVVVVVVVVPWDKDPDWDAPDVVPRDTIIIMTMDTD

Nearest PDB structures (foldseek):
  8iym-assembly3_C  TM=8.220E-01  e=2.887E-10  Helicobacter pylori 26695
  8iym-assembly1_A  TM=7.478E-01  e=1.197E-10  Helicobacter pylori 26695
  2r7h-assembly1_B  TM=7.257E-01  e=1.082E-09  Oleidesulfovibrio alaskensis G20
  7rb3-assembly1_A  TM=7.919E-01  e=9.186E-09  Homo sapiens
  2r7h-assembly1_A  TM=7.135E-01  e=1.906E-09  Oleidesulfovibrio alaskensis G20

Radius of gyration: 22.89 Å; Cα contacts (8 Å, |Δi|>4): 629; chains: 2; bounding box: 72×66×52 Å

InterPro domains:
  IPR000182 GNAT domain [PF00583] (41-152)
  IPR000182 GNAT domain [PS51186] (9-175)
  IPR016181 Acyl-CoA N-acyltransferase [SSF55729] (9-177)
  IPR050769 N-acetyltransferase, camello-type [PTHR13947] (40-158)